Protein AF-A0A9P4H5V7-F1 (afdb_monomer)

Structure (mmCIF, N/CA/C/O backbone):
data_AF-A0A9P4H5V7-F1
#
_entry.id   AF-A0A9P4H5V7-F1
#
loop_
_atom_site.group_PDB
_atom_site.id
_atom_site.type_symbol
_atom_site.label_atom_id
_atom_site.label_alt_id
_atom_site.label_comp_id
_atom_site.label_asym_id
_atom_site.label_entity_id
_atom_site.label_seq_id
_atom_site.pdbx_PDB_ins_code
_atom_site.Cartn_x
_atom_site.Cartn_y
_atom_site.Cartn_z
_atom_site.occupancy
_atom_site.B_iso_or_equiv
_atom_site.auth_seq_id
_atom_site.auth_comp_id
_atom_site.auth_asym_id
_atom_site.auth_atom_id
_atom_site.pdbx_PDB_model_num
ATOM 1 N N . MET A 1 1 ? -9.572 34.962 -28.952 1.00 37.19 1 MET A N 1
ATOM 2 C CA . MET A 1 1 ? -10.147 33.808 -28.226 1.00 37.19 1 MET A CA 1
ATOM 3 C C . MET A 1 1 ? -8.998 32.895 -27.833 1.00 37.19 1 MET A C 1
ATOM 5 O O . MET A 1 1 ? -8.238 32.511 -28.712 1.00 37.19 1 MET A O 1
ATOM 9 N N . ALA A 1 2 ? -8.794 32.645 -26.538 1.00 35.72 2 ALA A N 1
ATOM 10 C CA . ALA A 1 2 ? -7.702 31.790 -26.074 1.00 35.72 2 ALA A CA 1
ATOM 11 C C . ALA A 1 2 ? -8.047 30.318 -26.341 1.00 35.72 2 ALA A C 1
ATOM 13 O O . ALA A 1 2 ? -9.161 29.887 -26.046 1.00 35.72 2 ALA A O 1
ATOM 14 N N . ALA A 1 3 ? -7.111 29.567 -26.922 1.00 36.81 3 ALA A N 1
ATOM 15 C CA . ALA A 1 3 ? -7.299 28.149 -27.202 1.00 36.81 3 ALA A CA 1
ATOM 16 C C . ALA A 1 3 ? -7.538 27.374 -25.896 1.00 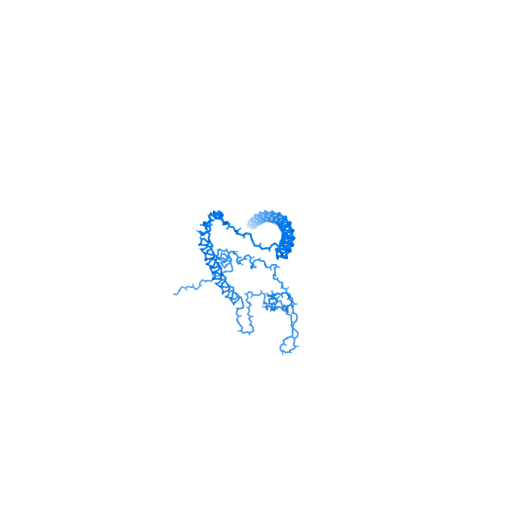36.81 3 ALA A C 1
ATOM 18 O O . ALA A 1 3 ? -6.811 27.552 -24.915 1.00 36.81 3 ALA A O 1
ATOM 19 N N . ALA A 1 4 ? -8.568 26.525 -25.885 1.00 35.75 4 ALA A N 1
ATOM 20 C CA . ALA A 1 4 ? -8.885 25.676 -24.746 1.00 35.75 4 ALA A CA 1
ATOM 21 C C . ALA A 1 4 ? -7.701 24.742 -24.462 1.00 35.75 4 ALA A C 1
ATOM 23 O O . ALA A 1 4 ? -7.273 23.974 -25.324 1.00 35.75 4 ALA A O 1
ATOM 24 N N . LYS A 1 5 ? -7.144 24.836 -23.253 1.00 52.66 5 LYS A N 1
ATOM 25 C CA . LYS A 1 5 ? -5.998 24.026 -22.846 1.00 52.66 5 LYS A CA 1
ATOM 26 C C . LYS A 1 5 ? -6.446 22.577 -22.669 1.00 52.66 5 LYS A C 1
ATOM 28 O O . LYS A 1 5 ? -7.309 22.290 -21.842 1.00 52.66 5 LYS A O 1
ATOM 33 N N . GLN A 1 6 ? -5.862 21.673 -23.447 1.00 46.16 6 GLN A N 1
ATOM 34 C CA . GLN A 1 6 ? -6.110 20.243 -23.326 1.00 46.16 6 GLN A CA 1
ATOM 35 C C . GLN A 1 6 ? -5.291 19.703 -22.150 1.00 46.16 6 GLN A C 1
ATOM 37 O O . GLN A 1 6 ? -4.065 19.790 -22.151 1.00 46.16 6 GLN A O 1
ATOM 42 N N . TYR A 1 7 ? -5.976 19.202 -21.125 1.00 46.25 7 TYR A N 1
ATOM 43 C CA . TYR A 1 7 ? -5.338 18.584 -19.965 1.00 46.25 7 TYR A CA 1
ATOM 44 C C . TYR A 1 7 ? -5.101 17.100 -20.242 1.00 46.25 7 TYR A C 1
ATOM 46 O O . TYR A 1 7 ? -6.019 16.390 -20.654 1.00 46.25 7 TYR A O 1
ATOM 54 N N . SER A 1 8 ? -3.873 16.639 -20.014 1.00 62.03 8 SER A N 1
ATOM 55 C CA . SER A 1 8 ? -3.504 15.228 -20.127 1.00 62.03 8 SER A CA 1
ATOM 56 C C . SER A 1 8 ? -3.797 14.458 -18.832 1.00 62.03 8 SER A C 1
ATOM 58 O O . SER A 1 8 ? -4.000 15.043 -17.761 1.00 62.03 8 SER A O 1
ATOM 60 N N . LEU A 1 9 ? -3.788 13.123 -18.910 1.00 45.88 9 LEU A N 1
ATOM 61 C CA . LEU A 1 9 ? -3.901 12.250 -17.735 1.00 45.88 9 LEU A CA 1
ATOM 62 C C . LEU A 1 9 ? -2.765 12.511 -16.723 1.00 45.88 9 LEU A C 1
ATOM 64 O O . LEU A 1 9 ? -2.974 12.434 -15.509 1.00 45.88 9 LEU A O 1
ATOM 68 N N . ASP A 1 10 ? -1.586 12.899 -17.210 1.00 58.69 10 ASP A N 1
ATOM 69 C CA . ASP A 1 10 ? -0.435 13.259 -16.380 1.00 58.69 10 ASP A CA 1
ATOM 70 C C . ASP A 1 10 ? -0.656 14.575 -15.629 1.00 58.69 10 ASP A C 1
ATOM 72 O O . ASP A 1 10 ? -0.338 14.665 -14.439 1.00 58.69 10 ASP A O 1
ATOM 76 N N . ASP A 1 11 ? -1.278 15.572 -16.267 1.00 58.00 11 ASP A N 1
ATOM 77 C CA . ASP A 1 11 ? -1.649 16.829 -15.606 1.00 58.00 11 ASP A CA 1
ATOM 78 C C . ASP A 1 11 ? -2.652 16.583 -14.475 1.00 58.00 11 ASP A C 1
ATOM 80 O O . ASP A 1 11 ? -2.518 17.143 -13.381 1.00 58.00 11 ASP A O 1
ATOM 84 N N . PHE A 1 12 ? -3.623 15.691 -14.707 1.00 53.00 12 PHE A N 1
ATOM 85 C CA . PHE A 1 12 ? -4.583 15.279 -13.687 1.00 53.00 12 PHE A CA 1
ATOM 86 C C . PHE A 1 12 ? -3.900 14.531 -12.540 1.00 53.00 12 PHE A C 1
ATOM 88 O O . PHE A 1 12 ? -4.115 14.869 -11.379 1.00 53.00 12 PHE A O 1
ATOM 95 N N . THR A 1 13 ? -3.030 13.567 -12.840 1.00 54.88 13 THR A N 1
ATOM 96 C CA . THR A 1 13 ? -2.307 12.782 -11.827 1.00 54.88 13 THR A CA 1
ATOM 97 C C . THR A 1 13 ? -1.418 13.677 -10.961 1.00 54.88 13 THR A C 1
ATOM 99 O O . THR A 1 13 ? -1.370 13.531 -9.737 1.00 54.88 13 THR A O 1
ATOM 102 N N . LYS A 1 14 ? -0.768 14.671 -11.575 1.00 67.69 14 LYS A N 1
ATOM 103 C CA . LYS A 1 14 ? 0.089 15.645 -10.892 1.00 67.69 14 LYS A CA 1
ATOM 104 C C . LYS A 1 14 ? -0.714 16.594 -9.996 1.00 67.69 14 LYS A C 1
ATOM 106 O O . LYS A 1 14 ? -0.308 16.846 -8.860 1.00 67.69 14 LYS A O 1
ATOM 111 N N . HIS A 1 15 ? -1.870 17.076 -10.458 1.00 60.41 15 HIS A N 1
ATOM 112 C CA . HIS A 1 15 ? -2.753 17.928 -9.655 1.00 60.41 15 HIS A CA 1
ATOM 113 C C . HIS A 1 15 ? -3.464 17.163 -8.536 1.00 60.41 15 HIS A C 1
ATOM 115 O O . HIS A 1 15 ? -3.501 17.629 -7.395 1.00 60.41 15 HIS A O 1
ATOM 121 N N . ALA A 1 16 ? -3.990 15.976 -8.834 1.00 53.91 16 ALA A N 1
ATOM 122 C CA . ALA A 1 16 ? -4.761 15.174 -7.896 1.00 53.91 16 ALA A CA 1
ATOM 123 C C . ALA A 1 16 ? -3.892 14.604 -6.768 1.00 53.91 16 ALA A C 1
ATOM 125 O O . ALA A 1 16 ? -4.312 14.616 -5.613 1.00 53.91 16 ALA A O 1
ATOM 126 N N . ARG A 1 17 ? -2.644 14.208 -7.056 1.00 55.38 17 ARG A N 1
ATOM 127 C CA . ARG A 1 17 ? -1.687 13.782 -6.022 1.00 55.38 17 ARG A CA 1
ATOM 128 C C . ARG A 1 17 ? -1.330 14.918 -5.052 1.00 55.38 17 ARG A C 1
ATOM 130 O O . ARG A 1 17 ? -1.081 14.642 -3.883 1.00 55.38 17 ARG A O 1
ATOM 137 N N . LYS A 1 18 ? -1.317 16.176 -5.514 1.00 68.38 18 LYS A N 1
ATOM 138 C CA . LYS A 1 18 ? -0.995 17.354 -4.688 1.00 68.38 18 LYS A CA 1
ATOM 139 C C . LYS A 1 18 ? -2.184 17.838 -3.850 1.00 68.38 18 LYS A C 1
ATOM 141 O O . LYS A 1 18 ? -1.988 18.201 -2.697 1.00 68.38 18 LYS A O 1
ATOM 146 N N . LEU A 1 19 ? -3.390 17.859 -4.421 1.00 55.41 19 LEU A N 1
ATOM 147 C CA . LEU A 1 19 ? -4.588 18.405 -3.766 1.00 55.41 19 LEU A CA 1
ATOM 148 C C . LEU A 1 19 ? -5.382 17.365 -2.961 1.00 55.41 19 LEU A C 1
ATOM 150 O O . LEU A 1 19 ? -6.054 17.731 -2.004 1.00 55.41 19 LEU A O 1
ATOM 154 N N . TYR A 1 20 ? -5.289 16.082 -3.323 1.00 59.00 20 TYR A N 1
ATOM 155 C CA . TYR A 1 20 ? -6.146 15.013 -2.798 1.00 59.00 20 TYR A CA 1
ATOM 156 C C . TYR A 1 20 ? -5.337 13.764 -2.417 1.00 59.00 20 TYR A C 1
ATOM 158 O O . TYR A 1 20 ? -5.730 12.635 -2.707 1.00 59.00 20 TYR A O 1
ATOM 166 N N . SER A 1 21 ? -4.165 13.947 -1.800 1.00 56.31 21 SER A N 1
ATOM 167 C CA . SER A 1 21 ? -3.213 12.862 -1.505 1.00 56.31 21 SER A CA 1
ATOM 168 C C . SER A 1 21 ? -3.805 11.732 -0.646 1.00 56.31 21 SER A C 1
ATOM 170 O O . SER A 1 21 ? -3.461 10.564 -0.845 1.00 56.31 21 SER A O 1
ATOM 172 N N . ALA A 1 22 ? -4.733 12.051 0.262 1.00 52.00 22 ALA A N 1
ATOM 173 C CA . ALA A 1 22 ? -5.431 11.076 1.098 1.00 52.00 22 ALA A CA 1
ATOM 174 C C . ALA A 1 22 ? -6.448 10.239 0.297 1.00 52.00 22 ALA A C 1
ATOM 176 O O . ALA A 1 22 ? -6.463 9.014 0.419 1.00 52.00 22 ALA A O 1
ATOM 177 N N . GLN A 1 23 ? -7.240 10.871 -0.576 1.00 53.72 23 GLN A N 1
ATOM 178 C CA . GLN A 1 23 ? -8.226 10.200 -1.433 1.00 53.72 23 GLN A CA 1
ATOM 179 C C . GLN A 1 23 ? -7.554 9.416 -2.567 1.00 53.72 23 GLN A C 1
ATOM 181 O O . GLN A 1 23 ? -8.002 8.328 -2.930 1.00 53.72 23 GLN A O 1
ATOM 186 N N . PHE A 1 24 ? -6.425 9.914 -3.084 1.00 49.91 24 PHE A N 1
ATOM 187 C CA . PHE A 1 24 ? -5.623 9.194 -4.069 1.00 49.91 24 PHE A CA 1
ATOM 188 C C . PHE A 1 24 ? -5.130 7.867 -3.494 1.00 49.91 24 PHE A C 1
ATOM 190 O O . PHE A 1 24 ? -5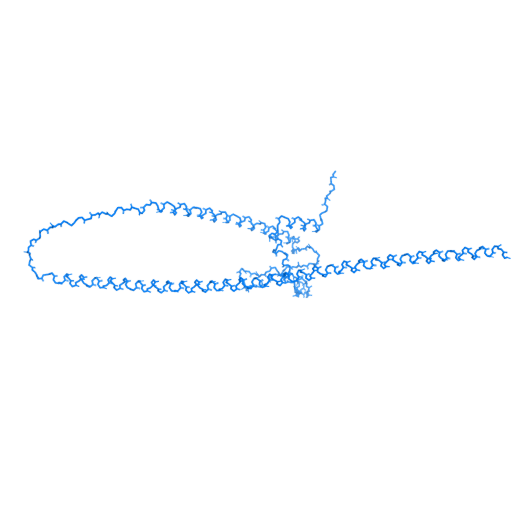.086 6.893 -4.225 1.00 49.91 24 PHE A O 1
ATOM 197 N N . LYS A 1 25 ? -4.847 7.774 -2.188 1.00 51.66 25 LYS A N 1
ATOM 198 C CA . LYS A 1 25 ? -4.489 6.516 -1.504 1.00 51.66 25 LYS A CA 1
ATOM 199 C C . LYS A 1 25 ? -5.624 5.478 -1.490 1.00 51.66 25 LYS A C 1
ATOM 201 O O . LYS A 1 25 ? -5.345 4.285 -1.466 1.00 51.66 25 LYS A O 1
ATOM 206 N N . ILE A 1 26 ? -6.881 5.928 -1.528 1.00 48.84 26 ILE A N 1
ATOM 207 C CA . ILE A 1 26 ? -8.075 5.069 -1.607 1.00 48.84 26 ILE A CA 1
ATOM 208 C C . ILE A 1 26 ? -8.277 4.581 -3.049 1.00 48.84 26 ILE A C 1
ATOM 210 O O . ILE A 1 26 ? -8.536 3.404 -3.270 1.00 48.84 26 ILE A O 1
ATOM 214 N N . ILE A 1 27 ? -8.085 5.462 -4.037 1.00 45.53 27 ILE A N 1
ATOM 215 C CA . ILE A 1 27 ? -8.246 5.139 -5.467 1.00 45.53 27 ILE A CA 1
ATOM 216 C C . ILE A 1 27 ? -7.049 4.340 -6.020 1.00 45.53 27 ILE A C 1
ATOM 218 O O . ILE A 1 27 ? -7.230 3.443 -6.835 1.00 45.53 27 ILE A O 1
ATOM 222 N N . THR A 1 28 ? -5.823 4.620 -5.562 1.00 42.34 28 THR A N 1
ATOM 223 C CA . THR A 1 28 ? -4.588 3.926 -5.997 1.00 42.34 28 THR A CA 1
ATOM 224 C C . THR A 1 28 ? -4.444 2.521 -5.448 1.00 42.34 28 THR A C 1
ATOM 226 O O . THR A 1 28 ? -3.568 1.789 -5.906 1.00 42.34 28 THR A O 1
ATOM 229 N N . ASN A 1 29 ? -5.327 2.090 -4.548 1.00 46.53 29 ASN A N 1
ATOM 230 C CA . ASN A 1 29 ? -5.474 0.676 -4.242 1.00 46.53 29 ASN A CA 1
ATOM 231 C C . ASN A 1 29 ? -6.269 -0.003 -5.373 1.00 46.53 29 ASN A C 1
ATOM 233 O O . ASN A 1 29 ? -7.294 -0.635 -5.143 1.00 46.53 29 ASN A O 1
ATOM 237 N N . ALA A 1 30 ? -5.814 0.170 -6.619 1.00 47.22 30 ALA A N 1
ATOM 238 C CA . ALA A 1 30 ? -6.444 -0.355 -7.826 1.00 47.22 30 ALA A CA 1
ATOM 239 C C . ALA A 1 30 ? -6.623 -1.886 -7.761 1.00 47.22 30 ALA A C 1
ATOM 241 O O . ALA A 1 30 ? -7.549 -2.429 -8.345 1.00 47.22 30 ALA A O 1
ATOM 242 N N . SER A 1 31 ? -5.788 -2.561 -6.963 1.00 44.19 31 SER A N 1
ATOM 243 C CA . SER A 1 31 ? -5.876 -3.985 -6.624 1.00 44.19 31 SER A CA 1
ATOM 244 C C . SER A 1 31 ? -7.078 -4.374 -5.753 1.00 44.19 31 SER A C 1
ATOM 246 O O . SER A 1 31 ? -7.316 -5.562 -5.562 1.00 44.19 31 SER A O 1
ATOM 248 N N . THR A 1 32 ? -7.825 -3.414 -5.199 1.00 52.78 32 THR A N 1
ATOM 249 C CA . THR A 1 32 ? -9.088 -3.683 -4.482 1.00 52.78 32 THR A CA 1
ATOM 250 C C . THR A 1 32 ? -10.307 -3.685 -5.393 1.00 52.78 32 THR A C 1
ATOM 252 O O . THR A 1 32 ? -11.375 -4.126 -4.975 1.00 52.78 32 THR A O 1
ATOM 255 N N . TYR A 1 33 ? -10.151 -3.228 -6.634 1.00 64.38 33 TYR A N 1
ATOM 256 C CA . TYR A 1 33 ? -11.194 -3.317 -7.634 1.00 64.38 33 TYR A CA 1
ATOM 257 C C . TYR A 1 33 ? -11.117 -4.671 -8.329 1.00 64.38 33 TYR A C 1
ATOM 259 O O . TYR A 1 33 ? -10.133 -5.003 -8.986 1.00 64.38 33 TYR A O 1
ATOM 267 N N . GLU A 1 34 ? -12.168 -5.460 -8.164 1.00 72.56 34 GLU A N 1
ATOM 268 C CA . GLU A 1 34 ? -12.311 -6.736 -8.846 1.00 72.56 34 GLU A CA 1
ATOM 269 C C . GLU A 1 34 ? -12.947 -6.490 -10.214 1.00 72.56 34 GLU A C 1
ATOM 271 O O . GLU A 1 34 ? -14.086 -6.021 -10.310 1.00 72.56 34 GLU A O 1
ATOM 276 N N . PHE A 1 35 ? -12.182 -6.775 -11.265 1.00 77.56 35 PHE A N 1
ATOM 277 C CA . PHE A 1 35 ? -12.688 -6.845 -12.628 1.00 77.56 35 PHE A CA 1
ATOM 278 C C . PHE A 1 35 ? -13.092 -8.287 -12.911 1.00 77.56 35 PHE A C 1
ATOM 280 O O . PHE A 1 35 ? -12.305 -9.206 -12.682 1.00 77.56 35 PHE A O 1
ATOM 287 N N . ALA A 1 36 ? -14.309 -8.481 -13.403 1.00 80.69 36 ALA A N 1
ATOM 288 C CA . ALA A 1 36 ? -14.800 -9.791 -13.796 1.00 80.69 36 ALA A CA 1
ATOM 289 C C . ALA A 1 36 ? -15.504 -9.699 -15.148 1.00 80.69 36 ALA A C 1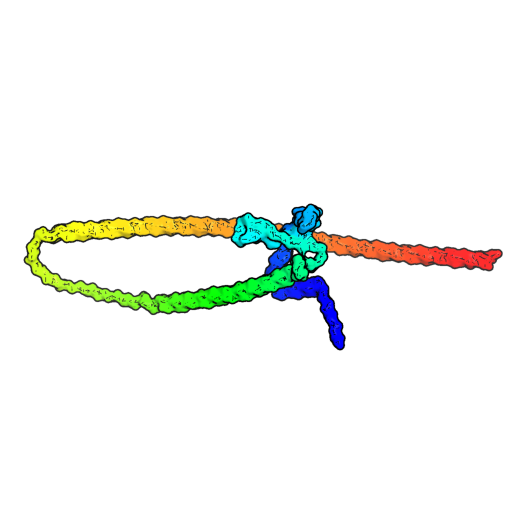
ATOM 291 O O . ALA A 1 36 ? -16.239 -8.745 -15.414 1.00 80.69 36 ALA A O 1
ATOM 292 N N . ALA A 1 37 ? -15.298 -10.716 -15.982 1.00 83.81 37 ALA A N 1
ATOM 293 C CA . ALA A 1 37 ? -16.062 -10.880 -17.204 1.00 83.81 37 ALA A CA 1
ATOM 294 C C . ALA A 1 37 ? -17.426 -11.476 -16.841 1.00 83.81 37 ALA A C 1
ATOM 296 O O . ALA A 1 37 ? -17.516 -12.629 -16.415 1.00 83.81 37 ALA A O 1
ATOM 297 N N . ILE A 1 38 ? -18.487 -10.684 -16.976 1.00 83.19 38 ILE A N 1
ATOM 298 C CA . ILE A 1 38 ? -19.841 -11.097 -16.605 1.00 83.19 38 ILE A CA 1
ATOM 299 C C . ILE A 1 38 ? -20.646 -11.347 -17.865 1.00 83.19 38 ILE A C 1
ATOM 301 O O . ILE A 1 38 ? -20.691 -10.511 -18.767 1.00 83.19 38 ILE A O 1
ATOM 305 N N . SER A 1 39 ? -21.282 -12.516 -17.903 1.00 88.19 39 SER A N 1
ATOM 306 C CA . SER A 1 39 ? -22.270 -12.848 -18.924 1.00 88.19 39 SER A CA 1
ATOM 307 C C . SER A 1 39 ? -23.647 -12.372 -18.466 1.00 88.19 39 SER A C 1
ATOM 309 O O . SER A 1 39 ? -24.063 -12.681 -17.349 1.00 88.19 39 SER A O 1
ATOM 311 N N . TYR A 1 40 ? -24.351 -11.619 -19.305 1.00 82.88 40 TYR A N 1
ATOM 312 C CA . TYR A 1 40 ? -25.703 -11.131 -19.036 1.00 82.88 40 TYR A CA 1
ATOM 313 C C . TYR A 1 40 ? -26.573 -11.215 -20.295 1.00 82.88 40 TYR A C 1
ATOM 315 O O . TYR A 1 40 ? -26.062 -11.263 -21.411 1.00 82.88 40 TYR A O 1
ATOM 323 N N . MET A 1 41 ? -27.893 -11.233 -20.113 1.00 86.00 41 MET A N 1
ATOM 324 C CA . MET A 1 41 ? -28.862 -11.191 -21.214 1.00 86.00 41 MET A CA 1
ATOM 325 C C . MET A 1 41 ? -29.289 -9.741 -21.443 1.00 86.00 41 MET A C 1
ATOM 327 O O . MET A 1 41 ? -29.630 -9.045 -20.483 1.00 86.00 41 MET A O 1
ATOM 331 N N . ASN A 1 42 ? -29.256 -9.264 -22.688 1.00 85.94 42 ASN A N 1
ATOM 332 C CA . ASN A 1 42 ? -29.794 -7.943 -23.027 1.00 85.94 42 ASN A CA 1
ATOM 333 C C . ASN A 1 42 ? -31.338 -7.969 -23.117 1.00 85.94 42 ASN A C 1
ATOM 335 O O . ASN A 1 42 ? -31.976 -9.002 -22.899 1.00 85.94 42 ASN A O 1
ATOM 339 N N . GLY A 1 43 ? -31.943 -6.818 -23.434 1.00 80.44 43 GLY A N 1
ATOM 340 C CA . GLY A 1 43 ? -33.396 -6.698 -23.623 1.00 80.44 43 GLY A CA 1
ATOM 341 C C . GLY A 1 43 ? -33.956 -7.549 -24.770 1.00 80.44 43 GLY A C 1
ATOM 342 O O . GLY A 1 43 ? -35.137 -7.873 -24.747 1.00 80.44 43 GLY A O 1
ATOM 343 N N . ASP A 1 44 ? -33.102 -7.966 -25.708 1.00 93.06 44 ASP A N 1
ATOM 344 C CA . ASP A 1 44 ? -33.446 -8.812 -26.857 1.00 93.06 44 ASP A CA 1
ATOM 345 C C . ASP A 1 44 ? -33.226 -10.313 -26.578 1.00 93.06 44 ASP A C 1
ATOM 347 O O . ASP A 1 44 ? -33.332 -11.139 -27.481 1.00 93.06 44 ASP A O 1
ATOM 351 N N . HIS A 1 45 ? -32.900 -10.681 -25.332 1.00 88.12 45 HIS A N 1
ATOM 352 C CA . HIS A 1 45 ? -32.549 -12.046 -24.918 1.00 88.12 45 HIS A CA 1
ATOM 353 C C . HIS A 1 45 ? -31.318 -12.643 -25.625 1.00 88.12 45 HIS A C 1
ATOM 355 O O . HIS A 1 45 ? -31.153 -13.860 -25.686 1.00 88.12 45 HIS A O 1
ATOM 361 N N . GLU A 1 46 ? -30.406 -11.801 -26.099 1.00 90.94 46 GLU A N 1
ATOM 362 C CA . GLU A 1 46 ? -29.081 -12.214 -26.551 1.00 90.94 46 GLU A CA 1
ATOM 363 C C . GLU A 1 46 ? -28.106 -12.253 -25.367 1.00 90.94 46 GLU A C 1
ATOM 365 O O . GLU A 1 46 ? -28.010 -11.302 -24.581 1.00 90.94 46 GLU A O 1
ATOM 370 N N . GLY A 1 47 ? -27.334 -13.336 -25.266 1.00 90.12 47 GLY A N 1
ATOM 371 C CA . GLY A 1 47 ? -26.238 -13.443 -24.307 1.00 90.12 47 GLY A CA 1
ATOM 372 C C . GLY A 1 47 ? -25.064 -12.554 -24.715 1.00 90.12 47 GLY A C 1
ATOM 373 O O . GLY A 1 47 ? -24.543 -12.670 -25.823 1.00 90.12 47 GLY A O 1
ATOM 374 N N . ARG A 1 48 ? -24.626 -11.673 -23.814 1.00 88.38 48 ARG A N 1
ATOM 375 C CA . ARG A 1 48 ? -23.455 -10.805 -23.993 1.00 88.38 48 ARG A CA 1
ATOM 376 C C . ARG A 1 48 ? -22.473 -10.982 -22.848 1.00 88.38 48 ARG A C 1
ATOM 378 O O . ARG A 1 48 ? -22.869 -11.310 -21.734 1.00 88.38 48 ARG A O 1
ATOM 385 N N . GLN A 1 49 ? -21.199 -10.730 -23.124 1.00 87.06 49 GLN A N 1
ATOM 386 C CA . GLN A 1 49 ? -20.126 -10.733 -22.135 1.00 87.06 49 GLN A CA 1
ATOM 387 C C . GLN A 1 49 ? -19.478 -9.349 -22.097 1.00 87.06 49 GLN A C 1
ATOM 389 O O . GLN A 1 49 ? -19.228 -8.757 -23.148 1.00 87.06 49 GLN A O 1
ATOM 394 N N . ALA A 1 50 ? -19.229 -8.825 -20.899 1.00 82.19 50 ALA A N 1
ATOM 395 C CA . ALA A 1 50 ? -18.549 -7.547 -20.718 1.00 82.19 50 ALA A CA 1
ATOM 396 C C . ALA A 1 50 ? -17.601 -7.578 -19.519 1.00 82.19 50 ALA A C 1
ATOM 398 O O . ALA A 1 50 ? -17.886 -8.231 -18.511 1.00 82.19 50 ALA A O 1
ATOM 399 N N . ASP A 1 51 ? -16.511 -6.819 -19.621 1.00 79.25 51 ASP A N 1
ATOM 400 C CA . ASP A 1 51 ? -15.612 -6.559 -18.502 1.00 79.25 51 ASP A CA 1
ATOM 401 C C . ASP A 1 51 ? -16.242 -5.515 -17.578 1.00 79.25 51 ASP A C 1
ATOM 403 O O . ASP A 1 51 ? -16.410 -4.337 -17.923 1.00 79.25 51 ASP A O 1
ATOM 407 N N . MET A 1 52 ? -16.624 -5.957 -16.384 1.00 81.56 52 MET A N 1
ATOM 408 C CA . MET A 1 52 ? -17.307 -5.117 -15.412 1.00 81.56 52 MET A CA 1
ATOM 409 C C . MET A 1 52 ? -16.451 -4.893 -14.170 1.00 81.56 52 MET A C 1
ATOM 411 O O . MET A 1 52 ? -15.743 -5.780 -13.696 1.00 81.56 52 MET A O 1
ATOM 415 N N . LEU A 1 53 ? -16.560 -3.687 -13.620 1.00 80.38 53 LEU A N 1
ATOM 416 C CA . LEU A 1 53 ? -15.914 -3.269 -12.384 1.00 80.38 53 LEU A CA 1
ATOM 417 C C . LEU A 1 53 ? -16.862 -3.493 -11.206 1.00 80.38 53 LEU A C 1
ATOM 419 O O . LEU A 1 53 ? -17.963 -2.936 -11.190 1.00 80.38 53 LEU A O 1
ATOM 423 N N . ARG A 1 54 ? -16.442 -4.245 -10.186 1.00 80.12 54 ARG A N 1
ATOM 424 C CA . ARG A 1 54 ? -17.215 -4.365 -8.944 1.00 80.12 54 ARG A CA 1
ATOM 425 C C . ARG A 1 54 ? -17.156 -3.052 -8.165 1.00 80.12 54 ARG A C 1
ATOM 427 O O . ARG A 1 54 ? -16.109 -2.675 -7.647 1.00 80.12 54 ARG A O 1
ATOM 434 N N . ILE A 1 55 ? -18.290 -2.361 -8.063 1.00 76.50 55 ILE A N 1
ATOM 435 C CA . ILE A 1 55 ? -18.405 -1.093 -7.323 1.00 76.50 55 ILE A CA 1
ATOM 436 C C . ILE A 1 55 ? -18.645 -1.363 -5.829 1.00 76.50 55 ILE A C 1
ATOM 438 O O . ILE A 1 55 ? -18.206 -0.596 -4.975 1.00 76.50 55 ILE A O 1
ATOM 442 N N . GLY A 1 56 ? -19.330 -2.461 -5.494 1.00 78.44 56 GLY A N 1
ATOM 443 C CA . GLY A 1 56 ? -19.628 -2.831 -4.111 1.00 78.44 56 GLY A CA 1
ATOM 444 C C . GLY A 1 56 ? -20.727 -3.883 -4.010 1.00 78.44 56 GLY A C 1
ATOM 445 O O . GLY A 1 56 ? -20.887 -4.702 -4.910 1.00 78.44 56 GLY A O 1
ATOM 446 N N . HIS A 1 57 ? -21.491 -3.845 -2.919 1.00 74.38 57 HIS A N 1
ATOM 447 C CA . HIS A 1 57 ? -22.706 -4.641 -2.730 1.00 74.38 57 HIS A CA 1
ATOM 448 C C . HIS A 1 57 ? -23.883 -3.725 -2.426 1.00 74.38 57 HIS A C 1
ATOM 450 O O . HIS A 1 57 ? -23.709 -2.686 -1.783 1.00 74.38 57 HIS A O 1
ATOM 456 N N . TYR A 1 58 ? -25.076 -4.118 -2.866 1.00 50.69 58 TYR A N 1
ATOM 457 C CA . TYR A 1 58 ? -26.298 -3.456 -2.432 1.00 50.69 58 TYR A CA 1
ATOM 458 C C . TYR A 1 58 ? -26.499 -3.706 -0.924 1.00 50.69 58 TYR A C 1
ATOM 460 O O . TYR A 1 58 ? -26.285 -4.819 -0.457 1.00 50.69 58 TYR A O 1
ATOM 468 N N . TRP A 1 59 ? -26.894 -2.667 -0.182 1.00 47.72 59 TRP A N 1
ATOM 469 C CA . TRP A 1 59 ? -27.031 -2.607 1.287 1.00 47.72 59 TRP A CA 1
ATOM 470 C C . TRP A 1 59 ? -25.719 -2.583 2.093 1.00 47.72 59 TRP A C 1
ATOM 472 O O . TRP A 1 59 ? -24.795 -3.375 1.916 1.00 47.72 59 TRP A O 1
ATOM 482 N N . GLN A 1 60 ? -25.637 -1.607 3.004 1.00 47.22 60 GLN A N 1
ATOM 483 C CA . GLN A 1 60 ? -24.494 -1.415 3.892 1.00 47.22 60 GLN A CA 1
ATOM 484 C C . GLN A 1 60 ? -24.368 -2.609 4.851 1.00 47.22 60 GLN A C 1
ATOM 486 O O . GLN A 1 60 ? -25.277 -2.862 5.634 1.00 47.22 60 GLN A O 1
ATOM 491 N N . ARG A 1 61 ? -23.185 -3.244 4.830 1.00 46.09 61 ARG A N 1
ATOM 492 C CA . ARG A 1 61 ? -22.718 -4.418 5.603 1.00 46.09 61 ARG A CA 1
ATOM 493 C C . ARG A 1 61 ? -22.995 -5.773 4.933 1.00 46.09 61 ARG A C 1
ATOM 495 O O . ARG A 1 61 ? -24.040 -6.371 5.119 1.00 46.09 61 ARG A O 1
ATOM 502 N N . ASN A 1 62 ? -21.976 -6.240 4.202 1.00 43.88 62 ASN A N 1
ATOM 503 C CA . ASN A 1 62 ? -21.657 -7.630 3.844 1.00 43.88 62 ASN A CA 1
ATOM 504 C C . ASN A 1 62 ? -22.853 -8.587 3.698 1.00 43.88 62 ASN A C 1
ATOM 506 O O . ASN A 1 62 ? -23.230 -9.248 4.661 1.00 43.88 62 ASN A O 1
ATOM 510 N N . GLY A 1 63 ? -23.380 -8.725 2.477 1.00 62.34 63 GLY A N 1
ATOM 511 C CA . GLY A 1 63 ? -24.307 -9.819 2.162 1.00 62.34 63 GLY A CA 1
ATOM 512 C C . GLY A 1 63 ? -25.249 -9.598 0.979 1.00 62.34 63 GLY A C 1
ATOM 513 O O . GLY A 1 63 ? -25.823 -10.567 0.497 1.00 62.34 63 GLY A O 1
ATOM 514 N N . GLY A 1 64 ? -25.425 -8.366 0.493 1.00 71.62 64 GLY A N 1
ATOM 515 C CA . GLY A 1 64 ? -26.283 -8.125 -0.672 1.00 71.62 64 GLY A CA 1
ATOM 516 C C . GLY A 1 64 ? -25.619 -8.481 -2.006 1.00 71.62 64 GLY A C 1
ATOM 517 O O . GLY A 1 64 ? -24.424 -8.764 -2.035 1.00 71.62 64 GLY A O 1
ATOM 518 N N . PRO A 1 65 ? -26.363 -8.460 -3.126 1.00 72.31 65 PRO A N 1
ATOM 519 C CA . PRO A 1 65 ? -25.820 -8.767 -4.446 1.00 72.31 65 PRO A CA 1
ATOM 520 C C . PRO A 1 65 ? -24.706 -7.783 -4.841 1.00 72.31 65 PRO A C 1
ATOM 522 O O . PRO A 1 65 ? -24.822 -6.584 -4.548 1.00 72.31 65 PRO A O 1
ATOM 525 N N . PRO A 1 66 ? -23.625 -8.248 -5.496 1.00 73.62 66 PRO A N 1
ATOM 526 C CA . PRO A 1 66 ? -22.589 -7.358 -5.998 1.00 73.62 66 PRO A CA 1
ATOM 527 C C . PRO A 1 66 ? -23.162 -6.414 -7.062 1.00 73.62 66 PRO A C 1
ATOM 529 O O . PRO A 1 66 ? -23.941 -6.820 -7.924 1.00 73.62 66 PRO A O 1
ATOM 532 N N . VAL A 1 67 ? -22.770 -5.143 -6.989 1.00 75.75 67 VAL A N 1
ATOM 533 C CA . VAL A 1 67 ? -23.134 -4.107 -7.959 1.00 75.75 67 VAL A CA 1
ATOM 534 C C . VAL A 1 67 ? -21.963 -3.905 -8.907 1.00 75.75 67 VAL A C 1
ATOM 536 O O . VAL A 1 67 ? -20.840 -3.627 -8.476 1.00 75.75 67 VAL A O 1
ATOM 539 N N . TRP A 1 68 ? -22.249 -4.020 -10.198 1.00 78.12 68 TRP A N 1
ATOM 540 C CA . TRP A 1 68 ? -21.260 -3.995 -11.265 1.00 78.12 68 TRP A CA 1
ATOM 541 C C . TRP A 1 68 ? -21.443 -2.757 -12.142 1.00 78.12 68 TRP A C 1
ATOM 543 O O . TRP A 1 68 ? -22.555 -2.433 -12.555 1.00 78.12 68 TRP A O 1
ATOM 553 N N . GLY A 1 69 ? -20.346 -2.056 -12.419 1.00 76.44 69 GLY A N 1
ATOM 554 C CA . GLY A 1 69 ? -20.287 -0.960 -13.378 1.00 76.44 69 GLY A CA 1
ATOM 555 C C . GLY A 1 69 ? -19.758 -1.455 -14.716 1.00 76.44 69 GLY A C 1
ATOM 556 O O . GLY A 1 69 ? -18.711 -2.098 -14.760 1.00 76.44 69 GLY A O 1
ATOM 557 N N . TYR A 1 70 ? -20.464 -1.147 -15.802 1.00 66.75 70 TYR A N 1
ATOM 558 C CA . TYR A 1 70 ? -19.983 -1.434 -17.151 1.00 66.75 70 TYR A CA 1
ATOM 559 C C . TYR A 1 70 ? -18.723 -0.616 -17.439 1.00 66.75 70 TYR A C 1
ATOM 561 O O . TYR A 1 70 ? -18.734 0.605 -17.272 1.00 66.75 70 TYR A O 1
ATOM 569 N N . THR A 1 71 ? -17.648 -1.265 -17.884 1.00 67.38 71 THR A N 1
ATOM 570 C CA . THR A 1 71 ? -16.443 -0.564 -18.331 1.00 67.38 71 THR A CA 1
ATOM 571 C C . THR A 1 71 ? -16.169 -0.928 -19.780 1.00 67.38 71 THR A C 1
ATOM 573 O O . THR A 1 71 ? -16.218 -2.085 -20.169 1.00 67.38 71 THR A O 1
ATOM 576 N N . ASN A 1 72 ? -15.909 0.074 -20.607 1.00 57.59 72 ASN A N 1
ATOM 577 C CA . ASN A 1 72 ? -15.594 -0.092 -22.025 1.00 57.59 72 ASN A CA 1
ATOM 578 C C . ASN A 1 72 ? -14.081 -0.205 -22.278 1.00 57.59 72 ASN A C 1
ATOM 580 O O . ASN A 1 72 ? -13.648 -0.021 -23.411 1.00 57.59 72 ASN A O 1
ATOM 584 N N . GLY A 1 73 ? -13.267 -0.405 -21.231 1.00 50.88 73 GLY A N 1
ATOM 585 C CA . GLY A 1 73 ? -11.799 -0.402 -21.317 1.00 50.88 73 GLY A CA 1
ATOM 586 C C . GLY A 1 73 ? -11.176 0.928 -21.776 1.00 50.88 73 GLY A C 1
ATOM 587 O O . GLY A 1 73 ? -9.958 1.066 -21.776 1.00 50.88 73 GLY A O 1
ATOM 588 N N . HIS A 1 74 ? -11.999 1.920 -22.128 1.00 49.22 74 HIS A N 1
ATOM 589 C CA . HIS A 1 74 ? -11.615 3.203 -22.700 1.00 49.22 74 HIS A CA 1
ATOM 590 C C . HIS A 1 74 ? -12.211 4.341 -21.861 1.00 49.22 74 HIS A C 1
ATOM 592 O O . HIS A 1 74 ? -13.192 4.972 -22.237 1.00 49.22 74 HIS A O 1
ATOM 598 N N . ASP A 1 75 ? -11.609 4.572 -20.692 1.00 50.00 75 ASP A N 1
ATOM 599 C CA . ASP A 1 75 ? -11.601 5.803 -19.879 1.00 50.00 75 ASP A CA 1
ATOM 600 C C . ASP A 1 75 ? -12.914 6.539 -19.531 1.00 50.00 75 ASP A C 1
ATOM 602 O O . ASP A 1 75 ? -12.860 7.561 -18.840 1.00 50.00 75 ASP A O 1
ATOM 606 N N . ARG A 1 76 ? -14.105 6.067 -19.921 1.00 53.25 76 ARG A N 1
ATOM 607 C CA . ARG A 1 76 ? -15.376 6.740 -19.599 1.00 53.25 76 ARG A CA 1
ATOM 608 C C . ARG A 1 76 ? -16.488 5.753 -19.264 1.00 53.25 76 ARG A C 1
ATOM 610 O O . ARG A 1 76 ? -17.054 5.103 -20.140 1.00 53.25 76 ARG A O 1
ATOM 617 N N . ILE A 1 77 ? -16.824 5.685 -17.976 1.00 53.53 77 ILE A N 1
ATOM 618 C CA . ILE A 1 77 ? -17.930 4.882 -17.446 1.00 53.53 77 ILE A CA 1
ATOM 619 C C . ILE A 1 77 ? -19.210 5.718 -17.557 1.00 53.53 77 ILE A C 1
ATOM 621 O O . ILE A 1 77 ? -19.414 6.639 -16.768 1.00 53.53 77 ILE A O 1
ATOM 625 N N . HIS A 1 78 ? -20.072 5.402 -18.522 1.00 49.91 78 HIS A N 1
ATOM 626 C CA . HIS A 1 78 ? -21.397 6.015 -18.664 1.00 49.91 78 HIS A CA 1
ATOM 627 C C . HIS A 1 78 ? -22.500 5.037 -18.225 1.00 49.91 78 HIS A C 1
ATOM 629 O O . HIS A 1 78 ? -22.353 3.827 -18.389 1.00 49.91 78 HIS A O 1
ATOM 635 N N . ASN A 1 79 ? -23.608 5.537 -17.669 1.00 55.25 79 ASN A N 1
ATOM 636 C CA . ASN A 1 79 ? -24.818 4.728 -17.463 1.00 55.25 79 ASN A CA 1
ATOM 637 C C . ASN A 1 79 ? -25.676 4.652 -18.749 1.00 55.25 79 ASN A C 1
ATOM 639 O O . ASN A 1 79 ? -25.366 5.301 -19.748 1.00 55.25 79 ASN A O 1
ATOM 643 N N . ALA A 1 80 ? -26.782 3.896 -18.717 1.00 46.78 80 ALA A N 1
ATOM 644 C CA . ALA A 1 80 ? -27.702 3.750 -19.856 1.00 46.78 80 ALA A CA 1
ATOM 645 C C . ALA A 1 80 ? -28.312 5.082 -20.348 1.00 46.78 80 ALA A C 1
ATOM 647 O O . ALA A 1 80 ? -28.756 5.170 -21.487 1.00 46.78 80 ALA A O 1
ATOM 648 N N . SER A 1 81 ? -28.294 6.131 -19.518 1.00 60.66 81 SER A N 1
ATOM 649 C CA . SER A 1 81 ? -28.707 7.492 -19.876 1.00 60.66 81 SER A CA 1
ATOM 650 C C . SER A 1 81 ? -27.543 8.399 -20.317 1.00 60.66 81 SER A C 1
ATOM 652 O O . SER A 1 81 ? -27.708 9.614 -20.382 1.00 60.66 81 SER A O 1
ATOM 654 N N . GLY A 1 82 ? -26.349 7.851 -20.579 1.00 59.78 82 GLY A N 1
ATOM 655 C CA . GLY A 1 82 ? -25.169 8.602 -21.033 1.00 59.78 82 GLY A CA 1
ATOM 656 C C . GLY A 1 82 ? -24.481 9.449 -19.954 1.00 59.78 82 GLY A C 1
ATOM 657 O O . GLY A 1 82 ? -23.548 10.198 -20.240 1.00 59.78 82 GLY A O 1
ATOM 658 N N . THR A 1 83 ? -24.899 9.341 -18.695 1.00 60.12 83 THR A N 1
ATOM 659 C CA . THR A 1 83 ? -24.343 10.109 -17.578 1.00 60.12 83 THR A CA 1
ATOM 660 C C . THR A 1 83 ? -22.995 9.534 -17.153 1.00 60.12 83 THR A C 1
ATOM 662 O O . THR A 1 83 ? -22.894 8.338 -16.892 1.00 60.12 83 THR A O 1
ATOM 665 N N . ASP A 1 84 ? -21.967 10.384 -17.068 1.00 66.69 84 ASP A N 1
ATOM 666 C CA . ASP A 1 84 ? -20.628 10.010 -16.599 1.00 66.69 84 ASP A CA 1
ATOM 667 C C . ASP A 1 84 ? -20.677 9.619 -15.110 1.00 66.69 84 ASP A C 1
ATOM 669 O O . ASP A 1 84 ? -20.796 10.450 -14.204 1.00 66.69 84 ASP A O 1
ATOM 673 N N . MET A 1 85 ? -20.606 8.315 -14.861 1.00 60.78 85 MET A N 1
ATOM 674 C CA . MET A 1 85 ? -20.657 7.724 -13.529 1.00 60.78 85 MET A CA 1
ATOM 675 C C . MET A 1 85 ? -19.395 8.036 -12.728 1.00 60.78 85 MET A C 1
ATOM 677 O O . MET A 1 85 ? -19.459 8.102 -11.502 1.00 60.78 85 MET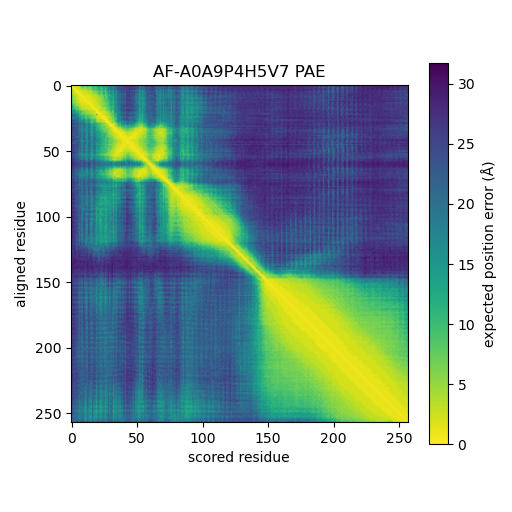 A O 1
ATOM 681 N N . LEU A 1 86 ? -18.262 8.280 -13.391 1.00 66.94 86 LEU A N 1
ATOM 682 C CA . LEU A 1 86 ? -17.023 8.670 -12.728 1.00 66.94 86 LEU A CA 1
ATOM 683 C C . LEU A 1 86 ? -17.119 10.115 -12.222 1.00 66.94 86 LEU A C 1
ATOM 685 O O . LEU A 1 86 ? -16.697 10.411 -11.103 1.00 66.94 86 LEU A O 1
ATOM 689 N N . ALA A 1 87 ? -17.719 11.009 -13.011 1.00 61.03 87 ALA A N 1
ATOM 690 C CA . ALA A 1 87 ? -18.030 12.372 -12.587 1.00 61.03 87 ALA A CA 1
ATOM 691 C C . ALA A 1 87 ? -19.055 12.392 -11.438 1.00 61.03 87 ALA A C 1
ATOM 693 O O . ALA A 1 87 ? -18.852 13.101 -10.450 1.00 61.03 87 ALA A O 1
ATOM 694 N N . ASN A 1 88 ? -20.098 11.560 -11.505 1.00 58.72 88 ASN A N 1
ATOM 695 C CA . ASN A 1 88 ? -21.080 11.431 -10.425 1.00 58.72 88 ASN A CA 1
ATOM 696 C C . ASN A 1 88 ? -20.488 10.819 -9.151 1.00 58.72 88 ASN A C 1
ATOM 698 O O . ASN A 1 88 ? -20.802 11.278 -8.051 1.00 58.72 88 ASN A O 1
ATOM 702 N N . LEU A 1 89 ? -19.601 9.828 -9.268 1.00 66.94 89 LEU A N 1
ATOM 703 C CA . LEU A 1 89 ? -18.884 9.265 -8.125 1.00 66.94 89 LEU A CA 1
ATOM 704 C C . LEU A 1 89 ? -17.992 10.329 -7.480 1.00 66.94 89 LEU A C 1
ATOM 706 O O . LEU A 1 89 ? -18.070 10.531 -6.272 1.00 66.94 89 LEU A O 1
ATOM 710 N N . LYS A 1 90 ? -17.230 11.090 -8.282 1.00 66.31 90 LYS A N 1
ATOM 711 C CA . LYS A 1 90 ? -16.451 12.244 -7.798 1.00 66.31 90 LYS A CA 1
ATOM 712 C C . LYS A 1 90 ? -17.340 13.251 -7.066 1.00 66.31 90 LYS A C 1
ATOM 714 O O . LYS A 1 90 ? -16.992 13.681 -5.969 1.00 66.31 90 LYS A O 1
ATOM 719 N N . PHE A 1 91 ? -18.495 13.599 -7.632 1.00 64.81 91 PHE A N 1
ATOM 720 C CA . PHE A 1 91 ? -19.438 14.531 -7.013 1.00 64.81 91 PHE A CA 1
ATOM 721 C C . PHE A 1 91 ? -20.017 13.992 -5.696 1.00 64.81 91 PHE A C 1
ATOM 723 O O . PHE A 1 91 ? -20.123 14.721 -4.709 1.00 64.81 91 PHE A O 1
ATOM 730 N N . THR A 1 92 ? -20.328 12.698 -5.644 1.00 58.59 92 THR A N 1
ATOM 731 C CA . THR A 1 92 ? -20.851 12.031 -4.444 1.00 58.59 92 THR A CA 1
ATOM 732 C C . THR A 1 92 ? -19.793 11.968 -3.342 1.00 58.59 92 THR A C 1
ATOM 734 O O . THR A 1 92 ? -20.089 12.292 -2.192 1.00 58.59 92 THR A O 1
ATOM 737 N N . CYS A 1 93 ? -18.540 11.656 -3.689 1.00 58.84 93 CYS A N 1
ATOM 738 C CA . CYS A 1 93 ? -17.407 11.710 -2.765 1.00 58.84 93 CYS A CA 1
ATOM 739 C C . CYS A 1 93 ? -17.177 13.131 -2.219 1.00 58.84 93 CYS A C 1
ATOM 741 O O . CYS A 1 93 ? -16.991 13.293 -1.015 1.00 58.84 93 CYS A O 1
ATOM 743 N N . LEU A 1 94 ? -17.266 14.166 -3.066 1.00 61.34 94 LEU A N 1
ATOM 744 C CA . LEU A 1 94 ? -17.175 15.571 -2.636 1.00 61.34 94 LEU A CA 1
ATOM 745 C C . LEU A 1 94 ? -18.302 15.965 -1.665 1.00 61.34 94 LEU A C 1
ATOM 747 O O . LEU A 1 94 ? -18.072 16.728 -0.725 1.00 61.34 94 LEU A O 1
ATOM 751 N N . LYS A 1 95 ? -19.523 15.456 -1.875 1.00 61.06 95 LYS A N 1
ATOM 752 C CA . LYS A 1 95 ? -20.671 15.716 -0.992 1.00 61.06 95 LYS A CA 1
ATOM 753 C C . LYS A 1 95 ? -20.512 15.026 0.368 1.00 61.06 95 LYS A C 1
ATOM 755 O O . LYS A 1 95 ? -20.763 15.655 1.392 1.00 61.06 95 LYS A O 1
ATOM 760 N N . LEU A 1 96 ? -20.042 13.777 0.382 1.00 58.19 96 LEU A N 1
ATOM 761 C CA . LEU A 1 96 ? -19.729 13.041 1.612 1.00 58.19 96 LEU A CA 1
ATOM 762 C C . LEU A 1 96 ? -18.639 13.740 2.441 1.00 58.19 96 LEU A C 1
ATOM 764 O O . LEU A 1 96 ? -18.783 13.847 3.654 1.00 58.19 96 LEU A O 1
ATOM 768 N N . GLU A 1 97 ? -17.604 14.293 1.800 1.00 55.53 97 GLU A N 1
ATOM 769 C CA . GLU A 1 97 ? -16.529 15.019 2.496 1.00 55.53 97 GLU A CA 1
ATOM 770 C C . GLU A 1 97 ? -17.027 16.297 3.192 1.00 55.53 97 GLU A C 1
ATOM 772 O O . GLU A 1 97 ? -16.623 16.594 4.318 1.00 55.53 97 GLU A O 1
ATOM 777 N N . ARG A 1 98 ? -17.931 17.055 2.555 1.00 68.31 98 ARG A N 1
ATOM 778 C CA . ARG A 1 98 ? -18.544 18.237 3.190 1.00 68.31 98 ARG A CA 1
ATOM 779 C C . ARG A 1 98 ? -19.365 17.853 4.415 1.00 68.31 98 ARG A C 1
ATOM 781 O O . ARG A 1 98 ? -19.284 18.534 5.435 1.00 68.31 98 ARG A O 1
ATOM 788 N N . ASN A 1 99 ? -20.103 16.751 4.332 1.00 64.94 99 ASN A N 1
ATOM 789 C CA . ASN A 1 99 ? -20.905 16.268 5.450 1.00 64.94 99 ASN A CA 1
ATOM 790 C C . ASN A 1 99 ? -20.014 15.783 6.601 1.00 64.94 99 ASN A C 1
ATOM 792 O O . ASN A 1 99 ? -20.244 16.173 7.740 1.00 64.94 99 ASN A O 1
ATOM 796 N N . GLN A 1 100 ? -18.940 15.045 6.307 1.00 67.00 100 GLN A N 1
ATOM 797 C CA . GLN A 1 100 ? -18.023 14.538 7.329 1.00 67.00 100 GLN A CA 1
ATOM 798 C C . GLN A 1 100 ? -17.271 15.660 8.056 1.00 67.00 100 GLN A C 1
ATOM 800 O O . GLN A 1 100 ? -17.192 15.645 9.279 1.00 67.00 100 GLN A O 1
ATOM 805 N N . LYS A 1 101 ? -16.802 16.692 7.339 1.00 76.06 101 LYS A N 1
ATOM 806 C CA . LYS A 1 101 ? -16.208 17.882 7.979 1.00 76.06 101 LYS A CA 1
ATOM 807 C C . LYS A 1 101 ? -17.201 18.602 8.890 1.00 76.06 101 LYS A C 1
ATOM 809 O O . LYS A 1 101 ? -16.818 19.074 9.954 1.00 76.06 101 LYS A O 1
ATOM 814 N N . THR A 1 102 ? -18.467 18.665 8.485 1.00 79.12 102 THR A N 1
ATOM 815 C CA . THR A 1 102 ? -19.526 19.284 9.292 1.00 79.12 102 THR A CA 1
ATOM 816 C C . THR A 1 102 ? -19.811 18.461 10.552 1.00 79.12 102 THR A C 1
ATOM 818 O O . THR A 1 102 ? -19.944 19.026 11.634 1.00 79.12 102 THR A O 1
ATOM 821 N N . GLU A 1 103 ? -19.838 17.130 10.442 1.00 76.12 103 GLU A N 1
ATOM 822 C CA . GLU A 1 103 ? -20.004 16.221 11.583 1.00 76.12 103 GLU A CA 1
ATOM 823 C C . GLU A 1 103 ? -18.810 16.253 12.544 1.00 76.12 103 GLU A C 1
ATOM 825 O O . GLU A 1 103 ? -19.008 16.298 13.756 1.00 76.12 103 GLU A O 1
ATOM 830 N N . ASP A 1 104 ? -17.578 16.276 12.034 1.00 77.50 104 ASP A N 1
ATOM 831 C CA . ASP A 1 104 ? -16.374 16.351 12.867 1.00 77.50 104 ASP A CA 1
ATOM 832 C C . ASP A 1 104 ? -16.293 17.696 13.603 1.00 77.50 104 ASP A C 1
ATOM 834 O O . ASP A 1 104 ? -15.985 17.728 14.796 1.00 77.50 104 ASP A O 1
ATOM 838 N N . MET A 1 105 ? -16.661 18.800 12.941 1.00 83.12 105 MET A N 1
ATOM 839 C CA . MET A 1 105 ? -16.812 20.105 13.594 1.00 83.12 105 MET A CA 1
ATOM 840 C C . MET A 1 105 ? -17.907 20.083 14.669 1.00 83.12 105 MET A C 1
ATOM 842 O O . MET A 1 105 ? -17.701 20.616 15.759 1.00 83.12 105 MET A O 1
ATOM 846 N N . ALA A 1 106 ? -19.046 19.437 14.403 1.00 84.31 106 ALA A N 1
ATOM 847 C CA . ALA A 1 106 ? -20.123 19.296 15.381 1.00 84.31 106 ALA A CA 1
ATOM 848 C C . ALA A 1 106 ? -19.691 18.461 16.601 1.00 84.31 106 ALA A C 1
ATOM 850 O O . ALA A 1 106 ? -19.978 18.844 17.735 1.00 84.31 106 ALA A O 1
ATOM 851 N N . ARG A 1 107 ? -18.942 17.369 16.394 1.00 86.75 107 ARG A N 1
ATOM 852 C CA . ARG A 1 107 ? -18.376 16.548 17.479 1.00 86.75 107 ARG A CA 1
ATOM 853 C C . ARG A 1 107 ? -17.369 17.322 18.316 1.00 86.75 107 ARG A C 1
ATOM 855 O O . ARG A 1 107 ? -17.415 17.232 19.540 1.00 86.75 107 ARG A O 1
ATOM 862 N N . HIS A 1 108 ? -16.493 18.100 17.680 1.00 84.56 108 HIS A N 1
ATOM 863 C CA . HIS A 1 108 ? -15.533 18.942 18.393 1.00 84.56 108 HIS A CA 1
ATOM 864 C C . HIS A 1 108 ? -16.237 20.004 19.244 1.00 84.56 108 HIS A C 1
ATOM 866 O O . HIS A 1 108 ? -15.929 20.141 20.425 1.00 84.56 108 HIS A O 1
ATOM 872 N N . ALA A 1 109 ? -17.243 20.680 18.682 1.00 87.75 109 ALA A N 1
ATOM 873 C CA . ALA A 1 109 ? -18.052 21.650 19.416 1.00 87.75 109 ALA A CA 1
ATOM 874 C C . ALA A 1 109 ? -18.819 21.004 20.586 1.00 87.75 109 ALA A C 1
ATOM 876 O O . ALA A 1 109 ? -18.963 21.603 21.651 1.00 87.75 109 ALA A O 1
ATOM 877 N N . GLN A 1 110 ? -19.304 19.770 20.422 1.00 86.88 110 GLN A N 1
ATOM 878 C CA . GLN A 1 110 ? -19.988 19.036 21.488 1.00 86.88 110 GLN A CA 1
ATOM 879 C C . GLN A 1 110 ? -19.026 18.583 22.601 1.00 86.88 110 GLN A C 1
ATOM 881 O O . GLN A 1 110 ? -19.378 18.653 23.781 1.00 86.88 110 GLN A O 1
ATOM 886 N N . LEU A 1 111 ? -17.805 18.171 22.250 1.00 87.81 111 LEU A N 1
ATOM 887 C CA . LEU A 1 111 ? -16.740 17.852 23.208 1.00 87.81 111 LEU A CA 1
ATOM 888 C C . LEU A 1 111 ? -16.300 19.086 24.004 1.00 87.81 111 LEU A C 1
ATOM 890 O O . LEU A 1 111 ? -16.137 18.992 25.218 1.00 87.81 111 LEU A O 1
ATOM 894 N N . GLU A 1 112 ? -16.165 20.246 23.359 1.00 88.81 112 GLU A N 1
ATOM 895 C CA . GLU A 1 112 ? -15.872 21.507 24.055 1.00 88.81 112 GLU A CA 1
ATOM 896 C C . GLU A 1 112 ? -16.990 21.908 25.019 1.00 88.81 112 GLU A C 1
ATOM 898 O O . GLU A 1 112 ? -16.707 22.260 26.164 1.00 88.81 112 GLU A O 1
ATOM 903 N N . LYS A 1 113 ? -18.259 21.773 24.611 1.00 89.56 113 LYS A N 1
ATOM 904 C CA . LYS A 1 113 ? -19.400 21.992 25.516 1.00 89.56 113 LYS A CA 1
ATOM 905 C C . LYS A 1 113 ? -19.373 21.047 26.717 1.00 89.56 113 LYS A C 1
ATOM 907 O O . LYS A 1 113 ? -19.619 21.486 27.833 1.00 89.56 113 LYS A O 1
ATOM 912 N N . SER A 1 114 ? -19.047 19.773 26.500 1.00 87.69 114 SER A N 1
ATOM 913 C CA . SER A 1 114 ? -18.975 18.779 27.581 1.00 87.69 114 SER A CA 1
ATOM 914 C C . SER A 1 114 ? -17.860 19.116 28.579 1.00 87.69 114 SER A C 1
ATOM 916 O O . SER A 1 114 ? -18.091 19.078 29.782 1.00 87.69 114 SER A O 1
ATOM 918 N N . ARG A 1 115 ? -16.690 19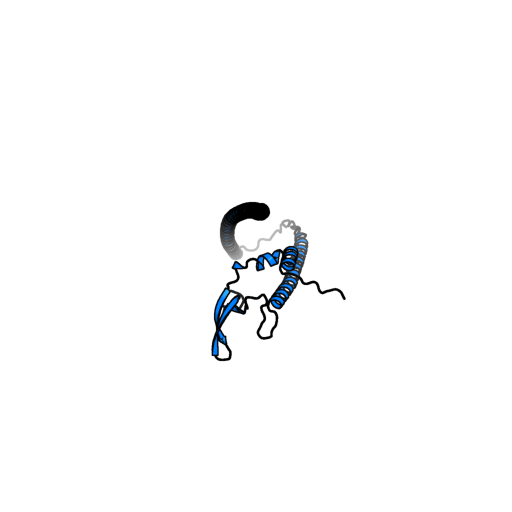.556 28.091 1.00 86.75 115 ARG A N 1
ATOM 919 C CA . ARG A 1 115 ? -15.580 20.021 28.942 1.00 86.75 115 ARG A CA 1
ATOM 920 C C . ARG A 1 115 ? -15.916 21.286 29.729 1.00 86.75 115 ARG A C 1
ATOM 922 O O . ARG A 1 115 ? -15.506 21.409 30.877 1.00 86.75 115 ARG A O 1
ATOM 929 N N . ALA A 1 116 ? -16.654 22.221 29.128 1.00 85.12 116 ALA A N 1
ATOM 930 C CA . ALA A 1 116 ? -17.095 23.431 29.818 1.00 85.12 116 ALA A CA 1
ATOM 931 C C . ALA A 1 116 ? -18.059 23.117 30.977 1.00 85.12 116 ALA A C 1
ATOM 933 O O . ALA A 1 116 ? -17.951 23.730 32.035 1.00 85.12 116 ALA A O 1
ATOM 934 N N . ILE A 1 117 ? -18.957 22.141 30.798 1.00 83.94 117 ILE A N 1
ATOM 935 C CA . ILE A 1 117 ? -19.870 21.675 31.855 1.00 83.94 117 ILE A CA 1
ATOM 936 C C . ILE A 1 117 ? -19.088 20.967 32.971 1.00 83.94 117 ILE A C 1
ATOM 938 O O . ILE A 1 117 ? -19.301 21.249 34.147 1.00 83.94 117 ILE A O 1
ATOM 942 N N . GLU A 1 118 ? -18.142 20.096 32.617 1.00 80.12 118 GLU A N 1
ATOM 943 C CA . GLU A 1 118 ? -17.313 19.371 33.589 1.00 80.12 118 GLU A CA 1
ATOM 944 C C . GLU A 1 118 ? -16.474 20.329 34.456 1.00 80.12 118 GLU A C 1
ATOM 946 O O . GLU A 1 118 ? -16.438 20.184 35.677 1.00 80.12 118 GLU A O 1
ATOM 951 N N . ALA A 1 119 ? -15.907 21.381 33.852 1.00 79.12 119 ALA A N 1
ATOM 952 C CA . ALA A 1 119 ? -15.171 22.426 34.566 1.00 79.12 119 ALA A CA 1
ATOM 953 C C . ALA A 1 119 ? -16.054 23.282 35.497 1.00 79.12 119 ALA A C 1
ATOM 955 O O . ALA A 1 119 ? -15.559 23.825 36.484 1.00 79.12 119 ALA A O 1
ATOM 956 N N . GLN A 1 120 ? -17.354 23.410 35.206 1.00 78.12 120 GLN A N 1
ATOM 957 C CA . GLN A 1 120 ? -18.304 24.100 36.086 1.00 78.12 120 GLN A CA 1
ATOM 958 C C . GLN A 1 120 ? -18.745 23.224 37.268 1.00 78.12 120 GLN A C 1
ATOM 960 O O . GLN A 1 120 ? -18.968 23.748 38.357 1.00 78.12 120 GLN A O 1
ATOM 965 N N . CYS A 1 121 ? -18.824 21.901 37.096 1.00 66.94 121 CYS A N 1
ATOM 966 C CA . CYS A 1 121 ? -19.205 20.981 38.171 1.00 66.94 121 CYS A CA 1
ATOM 967 C C . CYS A 1 121 ? -18.060 20.655 39.145 1.00 66.94 121 CYS A C 1
ATOM 969 O O . CYS A 1 121 ? -18.325 20.366 40.309 1.00 66.94 121 CYS A O 1
ATOM 971 N N . SER A 1 122 ? -16.794 20.739 38.723 1.00 61.72 122 SER A N 1
ATOM 972 C CA . SER A 1 122 ? -15.645 20.422 39.588 1.00 61.72 122 SER A CA 1
ATOM 973 C C . SER A 1 122 ? -15.323 21.487 40.649 1.00 61.72 122 SER A C 1
ATOM 975 O O . SER A 1 122 ? -14.439 21.270 41.471 1.00 61.72 122 SER A O 1
ATOM 977 N N . GLY A 1 123 ? -16.005 22.639 40.643 1.00 56.28 123 GLY A N 1
ATOM 978 C CA . GLY A 1 123 ? -15.692 23.784 41.509 1.00 56.28 123 GLY A CA 1
ATOM 979 C C . GLY A 1 123 ? -16.534 23.943 42.781 1.00 56.28 123 GLY A C 1
ATOM 980 O O . GLY A 1 123 ? -16.346 24.936 43.475 1.00 56.28 123 GLY A O 1
ATOM 981 N N . GLN A 1 124 ? -17.479 23.043 43.090 1.00 54.53 124 GLN A N 1
ATOM 982 C CA . GLN A 1 124 ? -18.425 23.243 44.210 1.00 54.53 124 GLN A CA 1
ATOM 983 C C . GLN A 1 124 ? -18.475 22.118 45.260 1.00 54.53 124 GLN A C 1
ATOM 985 O O . GLN A 1 124 ? -19.330 22.149 46.142 1.00 54.53 124 GLN A O 1
ATOM 990 N N . ALA A 1 125 ? -17.547 21.158 45.239 1.00 53.16 125 ALA A N 1
ATOM 991 C CA . ALA A 1 125 ? -17.496 20.072 46.225 1.00 53.16 125 ALA A CA 1
ATOM 992 C C . ALA A 1 125 ? -16.578 20.372 47.432 1.00 53.16 125 ALA A C 1
ATOM 994 O O . ALA A 1 125 ? -15.855 19.497 47.892 1.00 53.16 125 ALA A O 1
ATOM 995 N N . GLU A 1 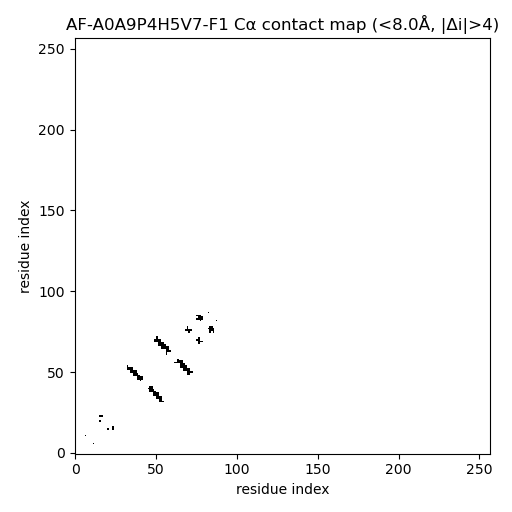126 ? -16.621 21.593 47.967 1.00 52.28 126 GLU A N 1
ATOM 996 C CA . GLU A 1 126 ? -16.151 21.896 49.329 1.00 52.28 126 GLU A CA 1
ATOM 997 C C . GLU A 1 126 ? -17.361 22.352 50.149 1.00 52.28 126 GLU A C 1
ATOM 999 O O . GLU A 1 126 ? -17.564 23.530 50.438 1.00 52.28 126 GLU A O 1
ATOM 1004 N N . HIS A 1 127 ? -18.246 21.399 50.448 1.00 49.09 127 HIS A N 1
ATOM 1005 C CA . HIS A 1 127 ? -19.348 21.624 51.371 1.00 49.09 127 HIS A CA 1
ATOM 1006 C C . HIS A 1 127 ? -18.895 21.230 52.774 1.00 49.09 127 HIS A C 1
ATOM 1008 O O . HIS A 1 127 ? -18.600 20.067 53.046 1.00 49.09 127 HIS A O 1
ATOM 1014 N N . ASN A 1 128 ? -18.813 22.253 53.625 1.00 52.16 128 ASN A N 1
ATOM 1015 C CA . ASN A 1 128 ? -18.629 22.195 55.067 1.00 52.16 128 ASN A CA 1
ATOM 1016 C C . ASN A 1 128 ? -19.336 20.986 55.688 1.00 52.16 128 ASN A C 1
ATOM 1018 O O . ASN A 1 128 ? -20.561 20.884 55.631 1.00 52.16 128 ASN A O 1
ATOM 1022 N N . VAL A 1 129 ? -18.561 20.117 56.335 1.00 50.47 129 VAL A N 1
ATOM 1023 C CA . VAL A 1 129 ? -19.082 19.169 57.321 1.00 50.47 129 VAL A CA 1
ATOM 1024 C C . VAL A 1 129 ? -19.481 19.995 58.548 1.00 50.47 129 VAL A C 1
ATOM 1026 O O . VAL A 1 129 ? -18.606 20.633 59.137 1.00 50.47 129 VAL A O 1
ATOM 1029 N N . PRO A 1 130 ? -20.767 20.053 58.937 1.00 50.53 130 PRO A N 1
ATOM 1030 C CA . PRO A 1 130 ? -21.156 20.684 60.186 1.00 50.53 130 PRO A CA 1
ATOM 1031 C C . PRO A 1 130 ? -20.662 19.802 61.331 1.00 50.53 130 PRO A C 1
ATOM 1033 O O . PRO A 1 130 ? -21.062 18.644 61.450 1.00 50.53 130 PRO A O 1
ATOM 1036 N N . ASP A 1 131 ? -19.780 20.360 62.151 1.00 50.34 131 ASP A N 1
ATOM 1037 C CA . ASP A 1 131 ? -19.306 19.762 63.393 1.00 50.34 131 ASP A CA 1
ATOM 1038 C C . ASP A 1 131 ? -20.493 19.653 64.366 1.00 50.34 131 ASP A C 1
ATOM 1040 O O . ASP A 1 131 ? -20.933 20.634 64.974 1.00 50.34 131 ASP A O 1
ATOM 1044 N N . MET A 1 132 ? -21.107 18.469 64.421 1.00 47.44 132 MET A N 1
ATOM 1045 C CA . MET A 1 132 ? -22.221 18.184 65.320 1.00 47.44 132 MET A CA 1
ATOM 1046 C C . MET A 1 132 ? -21.669 17.852 66.704 1.00 47.44 132 MET A C 1
ATOM 1048 O O . MET A 1 132 ? -21.283 16.723 67.000 1.00 47.44 132 MET A O 1
ATOM 1052 N N . VAL A 1 133 ? -21.662 18.869 67.561 1.00 56.72 133 VAL A N 1
ATOM 1053 C CA . VAL A 1 133 ? -21.412 18.750 68.999 1.00 56.72 133 VAL A CA 1
ATOM 1054 C C . VAL A 1 133 ? -22.493 17.858 69.640 1.00 56.72 133 VAL A C 1
ATOM 1056 O O . VAL A 1 133 ? -23.682 18.088 69.396 1.00 56.72 133 VAL A O 1
ATOM 1059 N N . PRO A 1 134 ? -22.139 16.877 70.495 1.00 49.59 134 PRO A N 1
ATOM 1060 C CA . PRO A 1 134 ? -23.120 16.039 71.173 1.00 49.59 134 PRO A CA 1
ATOM 1061 C C . PRO A 1 134 ? -23.834 16.852 72.255 1.00 49.59 134 PRO A C 1
ATOM 1063 O O . PRO A 1 134 ? -23.227 17.272 73.242 1.00 49.59 134 PRO A O 1
ATOM 1066 N N . HIS A 1 135 ? -25.136 17.075 72.084 1.00 45.22 135 HIS A N 1
ATOM 1067 C CA . HIS A 1 135 ? -25.977 17.657 73.122 1.00 45.22 135 HIS A CA 1
ATOM 1068 C C . HIS A 1 135 ? -26.420 16.544 74.080 1.00 45.22 135 HIS A C 1
ATOM 1070 O O . HIS A 1 135 ? -27.214 15.674 73.725 1.00 45.22 135 HIS A O 1
ATOM 1076 N N . VAL A 1 136 ? -25.850 16.551 75.285 1.00 52.16 136 VAL A N 1
ATOM 1077 C CA . VAL A 1 136 ? -26.207 15.655 76.388 1.00 52.16 136 VAL A CA 1
ATOM 1078 C C . VAL A 1 136 ? -27.575 16.083 76.916 1.00 52.16 136 VAL A C 1
ATOM 1080 O O . VAL A 1 136 ? -27.680 17.049 77.669 1.00 52.16 136 VAL A O 1
ATOM 1083 N N . ALA A 1 137 ? -28.626 15.388 76.484 1.00 46.88 137 ALA A N 1
ATOM 1084 C CA . ALA A 1 137 ? -29.952 15.494 77.073 1.00 46.88 137 ALA A CA 1
ATOM 1085 C C . ALA A 1 137 ? -30.117 14.401 78.137 1.00 46.88 137 ALA A C 1
ATOM 1087 O O . ALA A 1 137 ? -30.070 13.205 77.849 1.00 46.88 137 ALA A O 1
ATOM 1088 N N . GLU A 1 138 ? -30.290 14.847 79.374 1.00 52.19 138 GLU A N 1
ATOM 1089 C CA . GLU A 1 138 ? -30.665 14.059 80.541 1.00 52.19 138 GLU A CA 1
ATOM 1090 C C . GLU A 1 138 ? -32.100 13.538 80.338 1.00 52.19 138 GLU A C 1
ATOM 1092 O O . GLU A 1 138 ? -33.048 14.322 80.272 1.00 52.19 138 GLU A O 1
ATOM 1097 N N . VAL A 1 139 ? -32.268 12.221 80.181 1.00 48.28 139 VAL A N 1
ATOM 1098 C CA . VAL A 1 139 ? -33.584 11.587 80.006 1.00 48.28 139 VAL A CA 1
ATOM 1099 C C . VAL A 1 139 ? -33.952 10.809 81.261 1.00 48.28 139 VAL A C 1
ATOM 1101 O O . VAL A 1 139 ? -33.236 9.918 81.713 1.00 48.28 139 VAL A O 1
ATOM 1104 N N . HIS A 1 140 ? -35.107 11.192 81.799 1.00 53.69 140 HIS A N 1
ATOM 1105 C CA . HIS A 1 140 ? -35.857 10.520 82.845 1.00 53.69 140 HIS A CA 1
ATOM 1106 C C . HIS A 1 140 ? -36.099 9.034 82.555 1.00 53.69 140 HIS A C 1
ATOM 1108 O O . HIS A 1 140 ? -36.525 8.642 81.471 1.00 53.69 140 HIS A O 1
ATOM 1114 N N . SER A 1 141 ? -35.881 8.232 83.593 1.00 55.00 141 SER A N 1
ATOM 1115 C CA . SER A 1 141 ? -36.127 6.796 83.651 1.00 55.00 141 SER A CA 1
ATOM 1116 C C . SER A 1 141 ? -37.629 6.478 83.635 1.00 55.00 141 SER A C 1
ATOM 1118 O O . SER A 1 141 ? -38.302 6.592 84.658 1.00 55.00 141 SER A O 1
ATOM 1120 N N . GLU A 1 142 ? -38.135 6.027 82.488 1.00 56.91 142 GLU A N 1
ATOM 1121 C CA . GLU A 1 142 ? -39.453 5.393 82.315 1.00 56.91 142 GLU A CA 1
ATOM 1122 C C . GLU A 1 142 ? -39.303 3.919 81.845 1.00 56.91 142 GLU A C 1
ATOM 1124 O O . GLU A 1 142 ? -38.208 3.499 81.464 1.00 56.91 142 GLU A O 1
ATOM 1129 N N . PRO A 1 143 ? -40.344 3.068 81.964 1.00 52.31 143 PRO A N 1
ATOM 1130 C CA . PRO A 1 143 ? -40.178 1.659 82.322 1.00 52.31 143 PRO A CA 1
ATOM 1131 C C . PRO A 1 143 ? -39.675 0.727 81.199 1.00 52.31 143 PRO A C 1
ATOM 1133 O O . PRO A 1 143 ? -40.200 0.661 80.090 1.00 52.31 143 PRO A O 1
ATOM 1136 N N . LEU A 1 144 ? -38.687 -0.085 81.585 1.00 56.47 144 LEU A N 1
ATOM 1137 C CA . LEU A 1 144 ? -37.738 -0.926 80.834 1.00 56.47 144 LEU A CA 1
ATOM 1138 C C . LEU A 1 144 ? -38.266 -2.105 79.982 1.00 56.47 144 LEU A C 1
ATOM 1140 O O . LEU A 1 144 ? -37.460 -2.925 79.554 1.00 56.47 144 LEU A O 1
ATOM 1144 N N . GLN A 1 145 ? -39.564 -2.242 79.700 1.00 55.34 145 GLN A N 1
ATOM 1145 C CA . GLN A 1 145 ? -40.077 -3.474 79.059 1.00 55.34 145 GLN A CA 1
ATOM 1146 C C . GLN A 1 145 ? -40.389 -3.392 77.555 1.00 55.34 145 GLN A C 1
ATOM 1148 O O . GLN A 1 145 ? -40.495 -4.439 76.926 1.00 55.34 145 GLN A O 1
ATOM 1153 N N . LYS A 1 146 ? -40.455 -2.201 76.937 1.00 57.72 146 LYS A N 1
ATOM 1154 C CA . LYS A 1 146 ? -40.646 -2.056 75.471 1.00 57.72 146 LYS A CA 1
ATOM 1155 C C . LYS A 1 146 ? -39.352 -1.852 74.659 1.00 57.72 146 LYS A C 1
ATOM 1157 O O . LYS A 1 146 ? -39.412 -1.815 73.436 1.00 57.72 146 LYS A O 1
ATOM 1162 N N . ASN A 1 147 ? -38.189 -1.747 75.309 1.00 62.19 147 ASN A N 1
ATOM 1163 C CA . ASN A 1 147 ? -36.915 -1.420 74.644 1.00 62.19 147 ASN A CA 1
ATOM 1164 C C . ASN A 1 147 ? -36.209 -2.606 73.963 1.00 62.19 147 ASN A C 1
ATOM 1166 O O . ASN A 1 147 ? -35.346 -2.386 73.119 1.00 62.19 147 ASN A O 1
ATOM 1170 N N . ASN A 1 148 ? -36.563 -3.852 74.288 1.00 72.75 148 ASN A N 1
ATOM 1171 C CA . ASN A 1 148 ? -35.882 -5.009 73.695 1.00 72.75 148 ASN A CA 1
ATOM 1172 C C . ASN A 1 148 ? -36.295 -5.247 72.232 1.00 72.75 148 ASN A C 1
ATOM 1174 O O . ASN A 1 148 ? -35.449 -5.564 71.403 1.00 72.75 148 ASN A O 1
ATOM 1178 N N . GLU A 1 149 ? -37.567 -5.027 71.881 1.00 80.25 149 GLU A N 1
ATOM 1179 C CA . GLU A 1 149 ? -38.052 -5.224 70.504 1.00 80.25 149 GLU A CA 1
ATOM 1180 C C . GLU A 1 149 ? -37.467 -4.193 69.525 1.00 80.25 149 GLU A C 1
ATOM 1182 O O . GLU A 1 149 ? -37.168 -4.514 68.374 1.00 80.25 149 GLU A O 1
ATOM 1187 N N . SER A 1 150 ? -37.265 -2.947 69.966 1.00 83.75 150 SER A N 1
ATOM 1188 C CA . SER A 1 150 ? -36.651 -1.911 69.129 1.00 83.75 150 SER A CA 1
ATOM 1189 C C . SER A 1 150 ? -35.159 -2.161 68.896 1.00 83.75 150 SER A C 1
ATOM 1191 O O . SER A 1 150 ? -34.680 -1.923 67.787 1.00 83.75 150 SER A O 1
ATOM 1193 N N . GLN A 1 151 ? -34.438 -2.697 69.887 1.00 84.75 151 GLN A N 1
ATOM 1194 C CA . GLN A 1 151 ? -33.039 -3.104 69.728 1.00 84.75 151 GLN A CA 1
ATOM 1195 C C . GLN A 1 151 ? -32.875 -4.290 68.774 1.00 84.75 151 GLN A C 1
ATOM 1197 O O . GLN A 1 151 ? -31.995 -4.257 67.916 1.00 84.75 151 GLN A O 1
ATOM 1202 N N . GLU A 1 152 ? -33.727 -5.313 68.868 1.00 87.69 152 GLU A N 1
ATOM 1203 C CA . GLU A 1 152 ? -33.667 -6.451 67.941 1.00 87.69 152 GLU A CA 1
ATOM 1204 C C . GLU A 1 152 ? -33.961 -6.036 66.495 1.00 87.69 152 GLU A C 1
ATOM 1206 O O . GLU A 1 152 ? -33.296 -6.506 65.571 1.00 87.69 152 GLU A O 1
ATOM 1211 N N . ASN A 1 153 ? -34.916 -5.124 66.285 1.00 90.25 153 ASN A N 1
ATOM 1212 C CA . ASN A 1 153 ? -35.193 -4.589 64.954 1.00 90.25 153 ASN A CA 1
ATOM 1213 C C . ASN A 1 153 ? -34.007 -3.784 64.407 1.00 90.25 153 ASN A C 1
ATOM 1215 O O . ASN A 1 153 ? -33.664 -3.950 63.240 1.00 90.25 153 ASN A O 1
ATOM 1219 N N . LEU A 1 154 ? -33.350 -2.966 65.237 1.00 92.50 154 LEU A N 1
ATOM 1220 C CA . LEU A 1 154 ? -32.164 -2.209 64.827 1.00 92.50 154 LEU A CA 1
ATOM 1221 C C . LEU A 1 154 ? -31.022 -3.139 64.390 1.00 92.50 154 LEU A C 1
ATOM 1223 O O . LEU A 1 154 ? -30.470 -2.951 63.311 1.00 92.50 154 LEU A O 1
ATOM 1227 N N . LEU A 1 155 ? -30.738 -4.188 65.170 1.00 93.00 155 LEU A N 1
ATOM 1228 C CA . LEU A 1 155 ? -29.705 -5.177 64.838 1.00 93.00 155 LEU A CA 1
ATOM 1229 C C . LEU A 1 155 ? -30.007 -5.925 63.532 1.00 93.00 155 LEU A C 1
ATOM 1231 O O . LEU A 1 155 ? -29.091 -6.244 62.777 1.00 93.00 155 LEU A O 1
ATOM 1235 N N . ARG A 1 156 ? -31.287 -6.196 63.240 1.00 94.00 156 ARG A N 1
ATOM 1236 C CA . ARG A 1 156 ? -31.692 -6.781 61.951 1.00 94.00 156 ARG A CA 1
ATOM 1237 C C . ARG A 1 156 ? -31.446 -5.819 60.793 1.00 94.00 156 ARG A C 1
ATOM 1239 O O . ARG A 1 156 ? -30.870 -6.234 59.796 1.00 94.00 156 ARG A O 1
ATOM 1246 N N . TYR A 1 157 ? -31.819 -4.548 60.942 1.00 95.06 157 TYR A N 1
ATOM 1247 C CA . TYR A 1 157 ? -31.560 -3.538 59.913 1.00 95.06 157 TYR A CA 1
ATOM 1248 C C . TYR A 1 157 ? -30.064 -3.343 59.649 1.00 95.06 157 TYR A C 1
ATOM 1250 O O . TYR A 1 157 ? -29.665 -3.233 58.494 1.00 95.06 157 TYR A O 1
ATOM 1258 N N . GLU A 1 158 ? -29.231 -3.329 60.691 1.00 95.06 158 GLU A N 1
ATOM 1259 C CA . GLU A 1 158 ? -27.773 -3.254 60.539 1.00 95.06 158 GLU A CA 1
ATOM 1260 C C . GLU A 1 158 ? -27.224 -4.471 59.782 1.00 95.06 158 GLU A C 1
ATOM 1262 O O . GLU A 1 158 ? -26.455 -4.308 58.833 1.00 95.06 158 GLU A O 1
ATOM 1267 N N . ALA A 1 159 ? -27.680 -5.679 60.127 1.00 95.38 159 ALA A N 1
ATOM 1268 C CA . ALA A 1 159 ? -27.280 -6.902 59.434 1.00 95.38 159 ALA A CA 1
ATOM 1269 C C . ALA A 1 159 ? -27.709 -6.919 57.953 1.00 95.38 159 ALA A C 1
ATOM 1271 O O . ALA A 1 159 ? -26.933 -7.353 57.096 1.00 95.38 159 ALA A O 1
ATOM 1272 N N . ASP A 1 160 ? -28.911 -6.426 57.640 1.00 96.25 160 ASP A N 1
ATOM 1273 C CA . ASP A 1 160 ? -29.409 -6.319 56.264 1.00 96.25 160 ASP A CA 1
ATOM 1274 C C . ASP A 1 160 ? -28.573 -5.316 55.446 1.00 96.25 160 ASP A C 1
ATOM 1276 O O . ASP A 1 160 ? -28.163 -5.620 54.323 1.00 96.25 160 ASP A O 1
ATOM 1280 N N . ILE A 1 161 ? -28.229 -4.158 56.027 1.00 96.06 161 ILE A N 1
ATOM 1281 C CA . ILE A 1 161 ? -27.365 -3.151 55.386 1.00 96.06 161 ILE A CA 1
ATOM 1282 C C . ILE A 1 161 ? -25.967 -3.721 55.112 1.00 96.06 161 ILE A C 1
ATOM 1284 O O . ILE A 1 161 ? -25.430 -3.548 54.014 1.00 96.06 161 ILE A O 1
ATOM 1288 N N . ASP A 1 162 ? -25.372 -4.419 56.079 1.00 96.12 162 ASP A N 1
ATOM 1289 C CA . ASP A 1 162 ? -24.049 -5.027 55.917 1.00 96.12 162 ASP A CA 1
ATOM 1290 C C . ASP A 1 162 ? -24.051 -6.136 54.856 1.00 96.12 162 ASP A C 1
ATOM 1292 O O . ASP A 1 162 ? -23.098 -6.258 54.072 1.00 96.12 162 ASP A O 1
ATOM 1296 N N . SER A 1 163 ? -25.130 -6.920 54.785 1.00 96.62 163 SER A N 1
ATOM 1297 C CA . SER A 1 163 ? -25.336 -7.923 53.739 1.00 96.62 163 SER A CA 1
ATOM 1298 C C . SER A 1 163 ? -25.397 -7.274 52.353 1.00 96.62 163 SER A C 1
ATOM 1300 O O . SER A 1 163 ? -24.638 -7.666 51.457 1.00 96.62 163 SER A O 1
ATOM 1302 N N . ASP A 1 164 ? -26.217 -6.235 52.186 1.00 96.94 164 ASP A N 1
ATOM 1303 C CA . ASP A 1 164 ? -26.372 -5.512 50.920 1.00 96.94 164 ASP A CA 1
ATOM 1304 C C . ASP A 1 164 ? -25.059 -4.854 50.472 1.00 96.94 164 ASP A C 1
ATOM 1306 O O . ASP A 1 164 ? -24.642 -4.993 49.316 1.00 96.94 164 ASP A O 1
ATOM 1310 N N . LEU A 1 165 ? -24.338 -4.201 51.390 1.00 97.06 165 LEU A N 1
ATOM 1311 C CA . LEU A 1 165 ? -23.028 -3.608 51.108 1.00 97.06 165 LEU A CA 1
ATOM 1312 C C . LEU A 1 165 ? -21.995 -4.668 50.717 1.00 97.06 165 LEU A C 1
ATOM 1314 O O . LEU A 1 165 ? -21.187 -4.450 49.807 1.00 97.06 165 LEU A O 1
ATOM 1318 N N . THR A 1 166 ? -22.013 -5.830 51.370 1.00 97.19 166 THR A N 1
ATOM 1319 C CA . THR A 1 166 ? -21.115 -6.942 51.039 1.00 97.19 166 THR A CA 1
ATOM 1320 C C . THR A 1 166 ? -21.426 -7.498 49.653 1.00 97.19 166 THR A C 1
ATOM 1322 O O . THR A 1 166 ? -20.507 -7.706 48.853 1.00 97.19 166 THR A O 1
ATOM 1325 N N . GLN A 1 167 ? -22.706 -7.672 49.320 1.00 97.56 167 GLN A N 1
ATOM 1326 C CA . GLN A 1 167 ? -23.131 -8.097 47.990 1.00 97.56 167 GLN A CA 1
ATOM 1327 C C . GLN A 1 167 ? -22.714 -7.077 46.925 1.00 97.56 167 GLN A C 1
ATOM 1329 O O . GLN A 1 167 ? -22.145 -7.453 45.897 1.00 97.56 167 GLN A O 1
ATOM 1334 N N . GLN A 1 168 ? -22.911 -5.784 47.186 1.00 97.56 168 GLN A N 1
ATOM 1335 C CA . GLN A 1 168 ? -22.522 -4.720 46.268 1.00 97.56 168 GLN A CA 1
ATOM 1336 C C . GLN A 1 168 ? -21.002 -4.694 46.044 1.00 97.56 168 GLN A C 1
ATOM 1338 O O . GLN A 1 168 ? -20.545 -4.616 44.902 1.00 97.56 168 GLN A O 1
ATOM 1343 N N . ARG A 1 169 ? -20.196 -4.845 47.105 1.00 97.88 169 ARG A N 1
ATOM 1344 C CA . ARG A 1 169 ? -18.729 -4.967 46.996 1.00 97.88 169 ARG A CA 1
ATOM 1345 C C . ARG A 1 169 ? -18.316 -6.171 46.154 1.00 97.88 169 ARG A C 1
ATOM 1347 O O . ARG A 1 169 ? -17.405 -6.051 45.338 1.00 97.88 169 ARG A O 1
ATOM 1354 N N . GLN A 1 170 ? -18.984 -7.314 46.309 1.00 98.31 170 GLN A N 1
ATOM 1355 C CA . GLN A 1 170 ? -18.706 -8.500 45.495 1.00 98.31 170 GLN A CA 1
ATOM 1356 C C . GLN A 1 170 ? -19.050 -8.288 44.015 1.00 98.31 170 GLN A C 1
ATOM 1358 O O . GLN A 1 170 ? -18.299 -8.745 43.151 1.00 98.31 170 GLN A O 1
ATOM 1363 N N . VAL A 1 171 ? -20.155 -7.601 43.710 1.00 97.94 171 VAL A N 1
ATOM 1364 C CA . VAL A 1 171 ? -20.527 -7.245 42.329 1.00 97.94 171 VAL A CA 1
ATOM 1365 C C . VAL A 1 171 ? -19.475 -6.322 41.720 1.00 97.94 171 VAL A C 1
ATOM 1367 O O . VAL A 1 171 ? -18.904 -6.666 40.686 1.00 97.94 171 VAL A O 1
ATOM 1370 N N . HIS A 1 172 ? -19.125 -5.231 42.404 1.00 97.75 172 HIS A N 1
ATOM 1371 C CA . HIS A 1 172 ? -18.090 -4.297 41.945 1.00 97.75 172 HIS A CA 1
ATOM 1372 C C . HIS A 1 172 ? -16.735 -4.979 41.752 1.00 97.75 172 HIS A C 1
ATOM 1374 O O . HIS A 1 172 ? -16.053 -4.749 40.755 1.00 97.75 172 HIS A O 1
ATOM 1380 N N . HIS A 1 173 ? -16.348 -5.879 42.658 1.00 98.06 173 HIS A N 1
ATOM 1381 C CA . HIS A 1 173 ? -15.105 -6.636 42.526 1.00 98.06 173 HIS A CA 1
ATOM 1382 C C . HIS A 1 173 ? -15.096 -7.525 41.271 1.00 98.06 173 HIS A C 1
ATOM 1384 O O . HIS A 1 173 ? -14.103 -7.560 40.541 1.00 98.06 173 HIS A O 1
ATOM 1390 N N . LYS A 1 174 ? -16.214 -8.200 40.968 1.00 98.31 174 LYS A N 1
ATOM 1391 C CA . LYS A 1 174 ? -16.368 -8.988 39.733 1.00 98.31 174 LYS A CA 1
ATOM 1392 C C . LYS A 1 174 ? -16.322 -8.108 38.484 1.00 98.31 174 LYS A C 1
ATOM 1394 O O . LYS A 1 174 ? -15.717 -8.502 37.487 1.00 98.31 174 LYS A O 1
ATOM 1399 N N . GLU A 1 175 ? -16.936 -6.930 38.526 1.00 98.19 175 GLU A N 1
ATOM 1400 C CA . GLU A 1 175 ? -16.905 -5.975 37.415 1.00 98.19 175 GLU A CA 1
ATOM 1401 C C . GLU A 1 175 ? -15.492 -5.454 37.146 1.00 98.19 175 GLU A C 1
ATOM 1403 O O . GLU A 1 175 ? -15.054 -5.467 35.993 1.00 98.19 175 GLU A O 1
ATOM 1408 N N . LEU A 1 176 ? -14.743 -5.091 38.192 1.00 98.00 176 LEU A N 1
ATOM 1409 C CA . LEU A 1 176 ? -13.343 -4.675 38.072 1.00 98.00 176 LEU A CA 1
ATOM 1410 C C . LEU A 1 176 ? -12.472 -5.788 37.480 1.00 98.00 176 LEU A C 1
ATOM 1412 O O . LEU A 1 176 ? -11.718 -5.535 36.539 1.00 98.00 176 LEU A O 1
ATOM 1416 N N . ALA A 1 177 ? -12.625 -7.02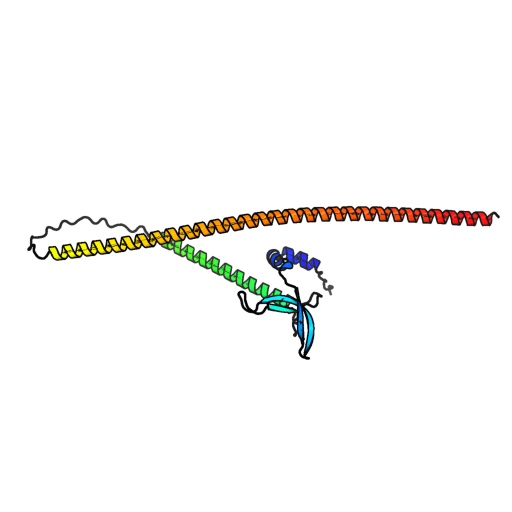9 37.952 1.00 98.12 177 ALA A N 1
ATOM 1417 C CA . ALA A 1 177 ? -11.903 -8.175 37.400 1.00 98.12 177 ALA A CA 1
ATOM 1418 C C . ALA A 1 177 ? -12.231 -8.405 35.910 1.00 98.12 177 ALA A C 1
ATOM 1420 O O . ALA A 1 177 ? -11.338 -8.656 35.098 1.00 98.12 177 ALA A O 1
ATOM 1421 N N . ASN A 1 178 ? -13.502 -8.266 35.520 1.00 98.19 178 ASN A N 1
ATOM 1422 C CA . ASN A 1 178 ? -13.931 -8.389 34.125 1.00 98.19 178 ASN A CA 1
ATOM 1423 C C . ASN A 1 178 ? -13.364 -7.263 33.243 1.00 98.19 178 ASN A C 1
ATOM 1425 O O . ASN A 1 178 ? -12.873 -7.517 32.143 1.00 98.19 178 ASN A O 1
ATOM 1429 N N . LEU A 1 179 ? -13.394 -6.014 33.716 1.00 97.81 179 LEU A N 1
ATOM 1430 C CA . LEU A 1 179 ? -12.814 -4.879 32.994 1.00 97.81 179 LEU A CA 1
ATOM 1431 C C . LEU A 1 179 ? -11.299 -5.028 32.831 1.00 97.81 179 LEU A C 1
ATOM 1433 O O . LEU A 1 179 ? -10.785 -4.797 31.737 1.00 97.81 179 LEU A O 1
ATOM 1437 N N . GLN A 1 180 ? -10.598 -5.497 33.863 1.00 98.31 180 GLN A N 1
ATOM 1438 C CA . GLN A 1 180 ? -9.166 -5.780 33.793 1.00 98.31 180 GLN A CA 1
ATOM 1439 C C . GLN A 1 180 ? -8.848 -6.896 32.781 1.00 98.31 180 GLN A C 1
ATOM 1441 O O . GLN A 1 180 ? -7.916 -6.768 31.982 1.00 98.31 180 GLN A O 1
ATOM 1446 N N . ALA A 1 181 ? -9.658 -7.958 32.732 1.00 98.31 181 ALA A N 1
ATOM 1447 C CA . ALA A 1 181 ? -9.528 -9.011 31.723 1.00 98.31 181 ALA A CA 1
ATOM 1448 C C . ALA A 1 181 ? -9.777 -8.486 30.294 1.00 98.31 181 ALA A C 1
ATOM 1450 O O . ALA A 1 181 ? -9.058 -8.835 29.359 1.00 98.31 181 ALA A O 1
ATOM 1451 N N . LYS A 1 182 ? -10.762 -7.597 30.107 1.00 97.88 182 LYS A N 1
ATOM 1452 C CA . LYS A 1 182 ? -11.015 -6.959 28.804 1.00 97.88 182 LYS A CA 1
ATOM 1453 C C . LYS A 1 182 ? -9.867 -6.047 28.376 1.00 97.88 182 LYS A C 1
ATOM 1455 O O . LYS A 1 182 ? -9.499 -6.063 27.204 1.00 97.88 182 LYS A O 1
ATOM 1460 N N . PHE A 1 183 ? -9.300 -5.282 29.307 1.00 97.94 183 PHE A N 1
ATOM 1461 C CA . PHE A 1 183 ? -8.187 -4.378 29.028 1.00 97.94 183 PHE A CA 1
ATOM 1462 C C . PHE A 1 183 ? -6.937 -5.150 28.589 1.00 97.94 183 PHE A C 1
ATOM 1464 O O . PHE A 1 183 ? -6.410 -4.895 27.511 1.00 97.94 183 PHE A O 1
ATOM 1471 N N . THR A 1 184 ? -6.546 -6.185 29.336 1.00 98.06 184 THR A N 1
ATOM 1472 C CA . THR A 1 184 ? -5.406 -7.056 28.981 1.00 98.06 184 THR A CA 1
ATOM 1473 C C . THR A 1 184 ? -5.613 -7.787 27.644 1.00 98.06 184 THR A C 1
ATOM 1475 O O . THR A 1 184 ? -4.703 -7.875 26.814 1.00 98.06 184 THR A O 1
ATOM 1478 N N . ALA A 1 185 ? -6.833 -8.257 27.360 1.00 97.50 185 ALA A N 1
ATOM 1479 C CA . ALA A 1 185 ? -7.172 -8.835 26.057 1.00 97.50 185 ALA A CA 1
ATOM 1480 C C . ALA A 1 185 ? -7.075 -7.807 24.912 1.00 97.50 185 ALA A C 1
ATOM 1482 O O . ALA A 1 185 ? -6.679 -8.138 23.791 1.00 97.50 185 ALA A O 1
ATOM 1483 N N . GLN A 1 186 ? -7.425 -6.547 25.173 1.00 97.69 186 GLN A N 1
ATOM 1484 C CA . GLN A 1 186 ? -7.288 -5.475 24.195 1.00 97.69 186 GLN A CA 1
ATOM 1485 C C . GLN A 1 186 ? -5.819 -5.100 23.965 1.00 97.69 186 GLN A C 1
ATOM 1487 O O . GLN A 1 186 ? -5.421 -4.964 22.808 1.00 97.69 186 GLN A O 1
ATOM 1492 N N . GLU A 1 187 ? -5.008 -4.997 25.018 1.00 98.00 187 GLU A N 1
ATOM 1493 C CA . GLU A 1 187 ? -3.570 -4.717 24.924 1.00 98.00 187 GLU A CA 1
ATOM 1494 C C . GLU A 1 187 ? -2.847 -5.769 24.079 1.00 98.00 187 GLU A C 1
ATOM 1496 O O . GLU A 1 187 ? -2.221 -5.433 23.070 1.00 98.00 187 GLU A O 1
ATOM 1501 N N . THR A 1 188 ? -3.034 -7.054 24.390 1.00 98.25 188 THR A N 1
ATOM 1502 C CA . THR A 1 188 ? -2.438 -8.159 23.614 1.00 98.25 188 THR A CA 1
ATOM 1503 C C . THR A 1 188 ? -2.876 -8.135 22.148 1.00 98.25 188 THR A C 1
ATOM 1505 O O . THR A 1 188 ? -2.063 -8.309 21.235 1.00 98.25 188 THR A O 1
ATOM 1508 N N . LYS A 1 189 ? -4.154 -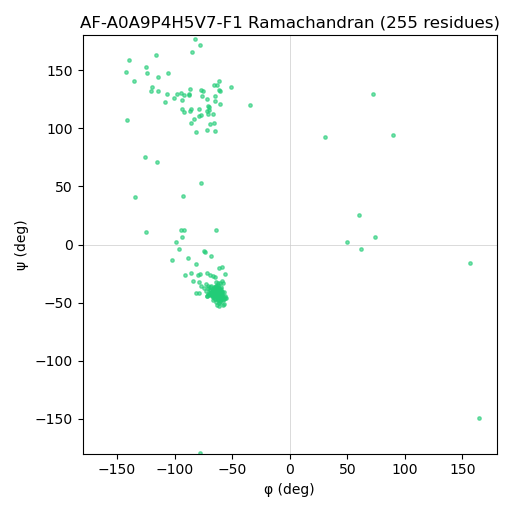7.837 21.876 1.00 98.19 189 LYS A N 1
ATOM 1509 C CA . LYS A 1 189 ? -4.647 -7.657 20.504 1.00 98.19 189 LYS A CA 1
ATOM 1510 C C . LYS A 1 189 ? -3.936 -6.499 19.802 1.00 98.19 189 LYS A C 1
ATOM 1512 O O . LYS A 1 189 ? -3.538 -6.655 18.645 1.00 98.19 189 LYS A O 1
ATOM 1517 N N . THR A 1 190 ? -3.763 -5.357 20.469 1.00 96.38 190 THR A N 1
ATOM 1518 C CA . THR A 1 190 ? -3.058 -4.207 19.884 1.00 96.38 190 THR A CA 1
ATOM 1519 C C . THR A 1 190 ? -1.592 -4.524 19.597 1.00 96.38 190 THR A C 1
ATOM 1521 O O . THR A 1 190 ? -1.127 -4.259 18.486 1.00 96.38 190 THR A O 1
ATOM 1524 N N . GLU A 1 191 ? -0.897 -5.206 20.503 1.00 98.06 191 GLU A N 1
ATOM 1525 C CA . GLU A 1 191 ? 0.493 -5.631 20.322 1.00 98.06 191 GLU A CA 1
ATOM 1526 C C . GLU A 1 191 ? 0.651 -6.584 19.122 1.00 98.06 191 GLU A C 1
ATOM 1528 O O . GLU A 1 191 ? 1.502 -6.380 18.247 1.00 98.06 191 GLU A O 1
ATOM 1533 N N . ILE A 1 192 ? -0.244 -7.568 18.985 1.00 98.00 192 ILE A N 1
ATOM 1534 C CA . ILE A 1 192 ? -0.272 -8.472 17.823 1.00 98.00 192 ILE A CA 1
ATOM 1535 C C . ILE A 1 192 ? -0.498 -7.690 16.520 1.00 98.00 192 ILE A C 1
ATOM 1537 O O . ILE A 1 192 ? 0.110 -7.990 15.489 1.00 98.00 192 ILE A O 1
ATOM 1541 N N . THR A 1 193 ? -1.371 -6.680 16.520 1.00 96.00 193 THR A N 1
ATOM 1542 C CA . THR A 1 193 ? -1.587 -5.867 15.313 1.00 96.00 193 THR A CA 1
ATOM 1543 C C . THR A 1 193 ? -0.379 -4.998 14.968 1.00 96.00 193 THR A C 1
ATOM 1545 O O . THR A 1 193 ? -0.016 -4.911 13.792 1.00 96.00 193 THR A O 1
ATOM 1548 N N . MET A 1 194 ? 0.297 -4.419 15.964 1.00 96.94 194 MET A N 1
ATOM 1549 C CA . MET A 1 194 ? 1.504 -3.616 15.759 1.00 96.94 194 MET A CA 1
ATOM 1550 C C . MET A 1 194 ? 2.665 -4.454 15.218 1.00 96.94 194 MET A C 1
ATOM 1552 O O . MET A 1 194 ? 3.325 -4.048 14.259 1.00 96.94 194 MET A O 1
ATOM 1556 N N . THR A 1 195 ? 2.883 -5.653 15.760 1.00 98.25 195 THR A N 1
ATOM 1557 C CA . THR A 1 195 ? 3.927 -6.571 15.272 1.00 98.25 195 THR A CA 1
ATOM 1558 C C . THR A 1 195 ? 3.664 -7.023 13.832 1.00 98.25 195 THR A C 1
ATOM 1560 O O . THR A 1 195 ? 4.580 -7.012 13.001 1.00 98.25 195 THR A O 1
ATOM 1563 N N . LYS A 1 196 ? 2.406 -7.337 13.481 1.00 97.81 196 LYS A N 1
ATOM 1564 C CA . LYS A 1 196 ? 2.003 -7.631 12.093 1.00 97.81 196 LYS A CA 1
ATOM 1565 C C . LYS A 1 196 ? 2.258 -6.446 11.160 1.00 97.81 196 LYS A C 1
ATOM 1567 O O . LYS A 1 196 ? 2.830 -6.636 10.086 1.00 97.81 196 LYS A O 1
ATOM 1572 N N . LEU A 1 197 ? 1.896 -5.233 11.578 1.00 97.31 197 LEU A N 1
ATOM 1573 C CA . LEU A 1 197 ? 2.123 -4.014 10.801 1.00 97.31 197 LEU A CA 1
ATOM 1574 C C . LEU A 1 197 ? 3.620 -3.757 10.567 1.00 97.31 197 LEU A C 1
ATOM 1576 O O . LEU A 1 197 ? 4.024 -3.436 9.449 1.00 97.31 197 LEU A O 1
ATOM 1580 N N . ALA A 1 198 ? 4.455 -3.943 11.591 1.00 98.12 198 ALA A N 1
ATOM 1581 C CA . ALA A 1 198 ? 5.903 -3.791 11.479 1.00 98.12 198 ALA A CA 1
ATOM 1582 C C . ALA A 1 198 ? 6.514 -4.803 10.495 1.00 98.12 198 ALA A C 1
ATOM 1584 O O . ALA A 1 198 ? 7.344 -4.430 9.661 1.00 98.12 198 ALA A O 1
ATOM 1585 N N . LYS A 1 199 ? 6.073 -6.069 10.538 1.00 98.12 199 LYS A N 1
ATOM 1586 C CA . LYS A 1 199 ? 6.499 -7.108 9.586 1.00 98.12 199 LYS A CA 1
ATOM 1587 C C . LYS A 1 199 ? 6.122 -6.741 8.151 1.00 98.12 199 LYS A C 1
ATOM 1589 O O . LYS A 1 199 ? 6.949 -6.868 7.251 1.00 98.12 199 LYS A O 1
ATOM 1594 N N . GLU A 1 200 ? 4.904 -6.255 7.942 1.00 97.62 200 GLU A N 1
ATOM 1595 C CA . GLU A 1 200 ? 4.428 -5.852 6.619 1.00 97.62 200 GLU A CA 1
ATOM 1596 C C . GLU A 1 200 ? 5.184 -4.630 6.081 1.00 97.62 200 GLU A C 1
ATOM 1598 O O . GLU A 1 200 ? 5.576 -4.601 4.915 1.00 97.62 200 GLU A O 1
ATOM 1603 N N . LYS A 1 201 ? 5.488 -3.649 6.940 1.00 97.19 201 LYS A N 1
ATOM 1604 C CA . LYS A 1 201 ? 6.313 -2.490 6.572 1.00 97.19 201 LYS A CA 1
ATOM 1605 C C . LYS A 1 201 ? 7.713 -2.908 6.109 1.00 97.19 201 LYS A C 1
ATOM 1607 O O . LYS A 1 201 ? 8.199 -2.374 5.117 1.00 97.19 201 LYS A O 1
ATOM 1612 N N . ARG A 1 202 ? 8.338 -3.885 6.778 1.00 98.06 202 ARG A N 1
ATOM 1613 C CA . ARG A 1 202 ? 9.646 -4.435 6.369 1.00 98.06 202 ARG A CA 1
ATOM 1614 C C . ARG A 1 202 ? 9.580 -5.130 5.011 1.00 98.06 202 ARG A C 1
ATOM 1616 O O . ARG A 1 202 ? 10.444 -4.895 4.176 1.00 98.06 202 ARG A O 1
ATOM 1623 N N . LYS A 1 203 ? 8.539 -5.936 4.768 1.00 97.88 203 LYS A N 1
ATOM 1624 C CA . LYS A 1 203 ? 8.328 -6.583 3.462 1.00 97.88 203 LYS A CA 1
ATOM 1625 C C . LYS A 1 203 ? 8.178 -5.562 2.337 1.00 97.88 203 LYS A C 1
ATOM 1627 O O . LYS A 1 203 ? 8.791 -5.725 1.292 1.00 97.88 203 LYS A O 1
ATOM 1632 N N . ARG A 1 204 ? 7.398 -4.499 2.560 1.00 95.88 204 ARG A N 1
ATOM 1633 C CA . ARG A 1 204 ? 7.237 -3.418 1.576 1.00 95.88 204 ARG A CA 1
ATOM 1634 C C . ARG A 1 204 ? 8.556 -2.715 1.271 1.00 95.88 204 ARG A C 1
ATOM 1636 O O . ARG A 1 204 ? 8.822 -2.476 0.103 1.00 95.88 204 ARG A O 1
ATOM 1643 N N . GLY A 1 205 ? 9.374 -2.453 2.292 1.00 97.44 205 GLY A N 1
ATOM 1644 C CA . GLY A 1 205 ? 10.717 -1.896 2.103 1.00 97.44 205 GLY A CA 1
ATOM 1645 C C . GLY A 1 205 ? 11.593 -2.782 1.215 1.00 97.44 205 GLY A C 1
ATOM 1646 O O . GLY A 1 205 ? 12.135 -2.301 0.232 1.00 97.44 205 GLY A O 1
ATOM 1647 N N . ALA A 1 206 ? 11.630 -4.093 1.479 1.00 97.44 206 ALA A N 1
ATOM 1648 C CA . ALA A 1 206 ? 12.403 -5.030 0.659 1.00 97.44 206 ALA A CA 1
ATOM 1649 C C . ALA A 1 206 ? 11.945 -5.059 -0.813 1.00 97.44 206 ALA A C 1
ATOM 1651 O O . ALA A 1 206 ? 12.772 -5.043 -1.720 1.00 97.44 206 ALA A O 1
ATOM 1652 N N . VAL A 1 207 ? 10.630 -5.046 -1.061 1.00 97.12 207 VAL A N 1
ATOM 1653 C CA . VAL A 1 207 ? 10.079 -4.988 -2.428 1.00 97.12 207 VAL A CA 1
ATOM 1654 C C . VAL A 1 207 ? 10.417 -3.660 -3.117 1.00 97.12 207 VAL A C 1
ATOM 1656 O O . VAL A 1 207 ? 10.689 -3.641 -4.316 1.00 97.12 207 VAL A O 1
ATOM 1659 N N . GLU A 1 208 ? 10.414 -2.545 -2.383 1.00 97.06 208 GLU A N 1
ATOM 1660 C CA . GLU A 1 208 ? 10.794 -1.233 -2.915 1.00 97.06 208 GLU A CA 1
ATOM 1661 C C . GLU A 1 208 ? 12.281 -1.188 -3.302 1.00 97.06 208 GLU A C 1
ATOM 1663 O O . GLU A 1 208 ? 12.610 -0.720 -4.396 1.00 97.06 208 GLU A O 1
ATOM 1668 N N . ASP A 1 209 ? 13.158 -1.753 -2.472 1.00 97.88 209 ASP A N 1
ATOM 1669 C CA . ASP A 1 209 ? 14.592 -1.870 -2.754 1.00 97.88 209 ASP A CA 1
ATOM 1670 C C . ASP A 1 209 ? 14.857 -2.751 -3.990 1.00 97.88 209 ASP A C 1
ATOM 1672 O O . ASP A 1 209 ? 15.634 -2.384 -4.880 1.00 97.88 209 ASP A O 1
ATOM 1676 N N . GLU A 1 210 ? 14.164 -3.890 -4.110 1.00 97.88 210 GLU A N 1
ATOM 1677 C CA . GLU A 1 210 ? 14.233 -4.749 -5.298 1.00 97.88 210 GLU A CA 1
ATOM 1678 C C . GLU A 1 210 ? 13.757 -4.015 -6.556 1.00 97.88 210 GLU A C 1
ATOM 1680 O O . GLU A 1 210 ? 14.427 -4.057 -7.593 1.00 97.88 210 GLU A O 1
ATOM 1685 N N . ALA A 1 211 ? 12.635 -3.295 -6.478 1.00 97.25 211 ALA A N 1
ATOM 1686 C CA . ALA A 1 211 ? 12.111 -2.514 -7.593 1.00 97.25 211 ALA A CA 1
ATOM 1687 C C . ALA A 1 211 ? 13.096 -1.418 -8.038 1.00 97.25 211 ALA A C 1
ATOM 1689 O O . ALA A 1 211 ? 13.307 -1.220 -9.240 1.00 97.25 211 ALA A O 1
ATOM 1690 N N . GLN A 1 212 ? 13.751 -0.736 -7.093 1.00 97.75 212 GLN A N 1
ATOM 1691 C CA . GLN A 1 212 ? 14.808 0.228 -7.404 1.00 97.75 212 GLN A CA 1
ATOM 1692 C C . GLN A 1 212 ? 16.014 -0.442 -8.073 1.00 97.75 212 GLN A C 1
ATOM 1694 O O . GLN A 1 212 ? 16.527 0.084 -9.066 1.00 97.75 212 GLN A O 1
ATOM 1699 N N . SER A 1 213 ? 16.428 -1.621 -7.599 1.00 98.31 213 SER A N 1
ATOM 1700 C CA . SER A 1 213 ? 17.504 -2.403 -8.220 1.00 98.31 213 SER A CA 1
ATOM 1701 C C . SER A 1 213 ? 17.174 -2.771 -9.670 1.00 98.31 213 SER A C 1
ATOM 1703 O O . SER A 1 213 ? 17.989 -2.560 -10.573 1.00 98.31 213 SER A O 1
ATOM 1705 N N . TRP A 1 214 ? 15.958 -3.258 -9.932 1.00 97.62 214 TRP A N 1
ATOM 1706 C CA . TRP A 1 214 ? 15.501 -3.577 -11.287 1.00 97.62 214 TRP A CA 1
ATOM 1707 C C . TRP A 1 214 ? 15.462 -2.352 -12.193 1.00 97.62 214 TRP A C 1
ATOM 1709 O O . TRP A 1 214 ? 15.917 -2.421 -13.336 1.00 97.62 214 TRP A O 1
ATOM 1719 N N . LYS A 1 215 ? 15.005 -1.209 -11.675 1.00 98.00 215 LYS A N 1
ATOM 1720 C CA . LYS A 1 215 ? 15.017 0.056 -12.413 1.00 98.00 215 LYS A CA 1
ATOM 1721 C C . LYS A 1 215 ? 16.437 0.458 -12.819 1.00 98.00 215 LYS A C 1
ATOM 1723 O O . LYS A 1 215 ? 16.663 0.804 -13.975 1.00 98.00 215 LYS A O 1
ATOM 1728 N N . GLN A 1 216 ? 17.405 0.362 -11.906 1.00 98.19 216 GLN A N 1
ATOM 1729 C CA . GLN A 1 216 ? 18.810 0.655 -12.208 1.00 98.19 216 GLN A CA 1
ATOM 1730 C C . GLN A 1 216 ? 19.389 -0.307 -13.254 1.00 98.19 216 GLN A C 1
ATOM 1732 O O . GLN A 1 216 ? 20.057 0.135 -14.190 1.00 98.19 216 GLN A O 1
ATOM 1737 N N . LYS A 1 217 ? 19.098 -1.611 -13.145 1.00 98.06 217 LYS A N 1
ATOM 1738 C CA . LYS A 1 217 ? 19.519 -2.615 -14.138 1.00 98.06 217 LYS A CA 1
ATOM 1739 C C . LYS A 1 217 ? 18.937 -2.328 -15.523 1.00 98.06 217 LYS A C 1
ATOM 1741 O O . LYS A 1 217 ? 19.672 -2.406 -16.504 1.00 98.06 217 LYS A O 1
ATOM 1746 N N . SER A 1 218 ? 17.660 -1.950 -15.594 1.00 97.56 218 SER A N 1
ATOM 1747 C CA . SER A 1 218 ? 16.991 -1.576 -16.845 1.00 97.56 218 SER A CA 1
ATOM 1748 C C . SER A 1 218 ? 17.670 -0.377 -17.507 1.00 97.56 218 SER A C 1
ATOM 1750 O O . SER A 1 218 ? 18.026 -0.451 -18.680 1.00 97.56 218 SER A O 1
ATOM 1752 N N . VAL A 1 219 ? 17.934 0.693 -16.748 1.00 98.25 219 VAL A N 1
ATOM 1753 C CA . VAL A 1 219 ? 18.647 1.880 -17.258 1.00 98.25 219 VAL A CA 1
ATOM 1754 C C . VAL A 1 219 ? 20.047 1.509 -17.753 1.00 98.25 219 VAL A C 1
ATOM 1756 O O . VAL A 1 219 ? 20.471 1.931 -18.828 1.00 98.25 219 VAL A O 1
ATOM 1759 N N . ALA A 1 220 ? 20.776 0.673 -17.009 1.00 98.31 220 ALA A N 1
ATOM 1760 C CA . ALA A 1 220 ? 22.100 0.219 -17.424 1.00 98.31 220 ALA A CA 1
ATOM 1761 C C . ALA A 1 220 ? 22.054 -0.621 -18.716 1.00 98.31 220 ALA A C 1
ATOM 1763 O O . ALA A 1 220 ? 22.963 -0.538 -19.545 1.00 98.31 220 ALA A O 1
ATOM 1764 N N . GLN A 1 221 ? 21.012 -1.432 -18.901 1.00 98.31 221 GLN A N 1
ATOM 1765 C CA . GLN A 1 221 ? 20.798 -2.213 -20.118 1.00 98.31 221 GLN A CA 1
ATOM 1766 C C . GLN A 1 221 ? 20.459 -1.319 -21.317 1.00 98.31 221 GLN A C 1
ATOM 1768 O O . GLN A 1 221 ? 21.028 -1.515 -22.391 1.00 98.31 221 GLN A O 1
ATOM 1773 N N . GLU A 1 222 ? 19.604 -0.318 -21.128 1.00 97.94 222 GLU A N 1
ATOM 1774 C CA . GLU A 1 222 ? 19.251 0.667 -22.154 1.00 97.94 222 GLU A CA 1
ATOM 1775 C C . GLU A 1 222 ? 20.492 1.425 -22.646 1.00 97.94 222 GLU A C 1
ATOM 1777 O O . GLU A 1 222 ? 20.790 1.434 -23.839 1.00 97.94 222 GLU A O 1
ATOM 1782 N N . GLN A 1 223 ? 21.332 1.903 -21.724 1.00 98.62 223 GLN A N 1
ATOM 1783 C CA . GLN A 1 223 ? 22.609 2.537 -22.068 1.00 98.62 223 GLN A CA 1
ATOM 1784 C C . GLN A 1 223 ? 23.557 1.603 -22.838 1.00 98.62 223 GLN A C 1
ATOM 1786 O O . GLN A 1 223 ? 24.299 2.037 -23.724 1.00 98.62 223 GLN A O 1
ATOM 1791 N N . ARG A 1 224 ? 23.582 0.302 -22.510 1.00 98.56 224 ARG A N 1
ATOM 1792 C CA . ARG A 1 224 ? 24.371 -0.683 -23.274 1.00 98.56 224 ARG A CA 1
ATOM 1793 C C . ARG A 1 224 ? 23.838 -0.819 -24.697 1.00 98.56 224 ARG A C 1
ATOM 1795 O O . ARG A 1 224 ? 24.643 -0.856 -25.628 1.00 98.56 224 ARG A O 1
ATOM 1802 N N . TYR A 1 225 ? 22.519 -0.872 -24.861 1.00 98.38 225 TYR A N 1
ATOM 1803 C CA . TYR A 1 225 ? 21.875 -0.946 -26.167 1.00 98.38 225 TYR A CA 1
ATOM 1804 C C . TYR A 1 225 ? 22.185 0.292 -27.017 1.00 98.38 225 TYR A C 1
ATOM 1806 O O . TYR A 1 225 ? 22.657 0.151 -28.144 1.00 98.38 225 TYR A O 1
ATOM 1814 N N . GLU A 1 226 ? 22.062 1.496 -26.457 1.00 98.38 226 GLU A N 1
ATOM 1815 C CA . GLU A 1 226 ? 22.418 2.744 -27.145 1.00 98.38 226 GLU A CA 1
ATOM 1816 C C . GLU A 1 226 ? 23.870 2.744 -27.641 1.00 98.38 226 GLU A C 1
ATOM 1818 O O . GLU A 1 226 ? 24.145 3.089 -28.793 1.00 98.38 226 GLU A O 1
ATOM 1823 N N . ARG A 1 227 ? 24.821 2.288 -26.814 1.00 98.62 227 ARG A N 1
ATOM 1824 C CA . ARG A 1 227 ? 26.232 2.168 -27.223 1.00 98.62 227 ARG A CA 1
ATOM 1825 C C . ARG A 1 227 ? 26.415 1.197 -28.388 1.00 98.62 227 ARG A C 1
ATOM 1827 O O . ARG A 1 227 ? 27.260 1.434 -29.251 1.00 98.62 227 ARG A O 1
ATOM 1834 N N . ILE A 1 228 ? 25.665 0.095 -28.412 1.00 98.50 228 ILE A N 1
ATOM 1835 C CA . ILE A 1 228 ? 25.694 -0.869 -29.518 1.00 98.50 228 ILE A CA 1
ATOM 1836 C C . ILE A 1 228 ? 25.139 -0.219 -30.790 1.00 98.50 228 ILE A C 1
ATOM 1838 O O . ILE A 1 228 ? 25.804 -0.266 -31.825 1.00 98.50 228 ILE A O 1
ATOM 1842 N N . VAL A 1 229 ? 23.992 0.460 -30.706 1.00 98.38 229 VAL A N 1
ATOM 1843 C CA . VAL A 1 229 ? 23.387 1.197 -31.829 1.00 98.38 229 VAL A CA 1
ATOM 1844 C C . VAL A 1 229 ? 24.368 2.224 -32.405 1.00 98.38 229 VAL A C 1
ATOM 1846 O O . VAL A 1 229 ? 24.602 2.249 -33.613 1.00 98.38 229 VAL A O 1
ATOM 1849 N N . GLN A 1 230 ? 25.036 3.005 -31.552 1.00 98.50 230 GLN A N 1
ATOM 1850 C CA . GLN A 1 230 ? 26.058 3.967 -31.978 1.00 98.50 230 GLN A CA 1
ATOM 1851 C C . GLN A 1 230 ? 27.258 3.299 -32.669 1.00 98.50 230 GLN A C 1
ATOM 1853 O O . GLN A 1 230 ? 27.786 3.830 -33.650 1.00 98.50 230 GLN A O 1
ATOM 1858 N N . LYS A 1 231 ? 27.713 2.134 -32.185 1.00 98.62 231 LYS A N 1
ATOM 1859 C CA . LYS A 1 231 ? 28.788 1.367 -32.841 1.00 98.62 231 LYS A CA 1
ATOM 1860 C C . LYS A 1 231 ? 28.367 0.892 -34.230 1.00 98.62 231 LYS A C 1
ATOM 1862 O O . LYS A 1 231 ? 29.159 1.015 -35.164 1.00 98.62 231 LYS A O 1
ATOM 1867 N N . TYR A 1 232 ? 27.140 0.394 -34.374 1.00 98.62 232 TYR A N 1
ATOM 1868 C CA . TYR A 1 232 ? 26.602 -0.028 -35.667 1.00 98.62 232 TYR A CA 1
ATOM 1869 C C . TYR A 1 232 ? 26.465 1.137 -36.646 1.00 98.62 232 TYR A C 1
ATOM 1871 O O . TYR A 1 232 ? 26.854 0.984 -37.802 1.00 98.62 232 TYR A O 1
ATOM 1879 N N . ALA A 1 233 ? 26.004 2.304 -36.190 1.00 98.50 233 ALA A N 1
ATOM 1880 C CA . ALA A 1 233 ? 25.952 3.510 -37.016 1.00 98.50 233 ALA A CA 1
ATOM 1881 C C . ALA A 1 233 ? 27.344 3.866 -37.571 1.00 98.50 233 ALA A C 1
ATOM 1883 O O . ALA A 1 233 ? 27.537 3.914 -38.784 1.00 98.50 233 ALA A O 1
ATOM 1884 N N . LYS A 1 234 ? 28.362 3.946 -36.701 1.00 98.56 234 LYS A N 1
ATOM 1885 C CA . LYS A 1 234 ? 29.752 4.211 -37.118 1.00 98.56 234 LYS A CA 1
ATOM 1886 C C . LYS A 1 234 ? 30.298 3.158 -38.085 1.00 98.56 234 LYS A C 1
ATOM 1888 O O . LYS A 1 234 ? 31.071 3.481 -38.987 1.00 98.56 234 LYS A O 1
ATOM 1893 N N . LEU A 1 235 ? 29.959 1.884 -37.882 1.00 98.62 235 LEU A N 1
ATOM 1894 C CA . LEU A 1 235 ? 30.388 0.803 -38.770 1.00 98.62 235 LEU A CA 1
ATOM 1895 C C . LEU A 1 235 ? 29.732 0.922 -40.152 1.00 98.62 235 LEU A C 1
ATOM 1897 O O . LEU A 1 235 ? 30.414 0.754 -41.165 1.00 98.62 235 LEU A O 1
ATOM 1901 N N . LYS A 1 236 ? 28.439 1.261 -40.192 1.00 98.50 236 LYS A N 1
ATOM 1902 C CA . LYS A 1 236 ? 27.682 1.515 -41.421 1.00 98.50 236 LYS A CA 1
ATOM 1903 C C . LYS A 1 236 ? 28.288 2.674 -42.215 1.00 98.50 236 LYS A C 1
ATOM 1905 O O . LYS A 1 236 ? 28.533 2.513 -43.409 1.00 98.50 236 LYS A O 1
ATOM 1910 N N . ASP A 1 237 ? 28.634 3.774 -41.551 1.00 98.44 237 ASP A N 1
ATOM 1911 C CA . ASP A 1 237 ? 29.268 4.940 -42.186 1.00 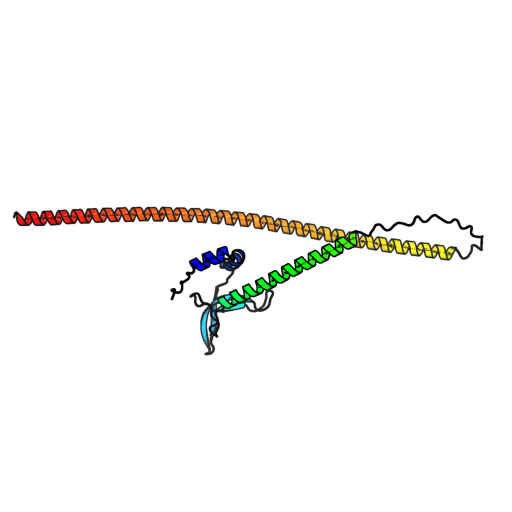98.44 237 ASP A CA 1
ATOM 1912 C C . ASP A 1 237 ? 30.648 4.601 -42.766 1.00 98.44 237 ASP A C 1
ATOM 1914 O O . ASP A 1 237 ? 30.983 4.984 -43.892 1.00 98.44 237 ASP A O 1
ATOM 1918 N N . LYS A 1 238 ? 31.453 3.814 -42.036 1.00 98.56 238 LYS A N 1
ATOM 1919 C CA . LYS A 1 238 ? 32.742 3.307 -42.536 1.00 98.56 238 LYS A CA 1
ATOM 1920 C C . LYS A 1 238 ? 32.568 2.421 -43.767 1.00 98.56 238 LYS A C 1
ATOM 1922 O O . LYS A 1 238 ? 33.362 2.527 -44.702 1.00 98.56 238 LYS A O 1
ATOM 1927 N N . TYR A 1 239 ? 31.563 1.545 -43.773 1.00 98.56 239 TYR A N 1
ATOM 1928 C CA . TYR A 1 239 ? 31.277 0.681 -44.916 1.00 98.56 239 TYR A CA 1
ATOM 1929 C C . TYR A 1 239 ? 30.834 1.495 -46.135 1.00 98.56 239 TYR A C 1
ATOM 1931 O O . TYR A 1 239 ? 31.381 1.297 -47.219 1.00 98.56 239 TYR A O 1
ATOM 1939 N N . ALA A 1 240 ? 29.924 2.456 -45.950 1.00 98.44 240 ALA A N 1
ATOM 1940 C CA . ALA A 1 240 ? 29.494 3.372 -47.004 1.00 98.44 240 ALA A CA 1
ATOM 1941 C C . ALA A 1 240 ? 30.685 4.145 -47.595 1.00 98.44 240 ALA A C 1
ATOM 1943 O O . ALA A 1 240 ? 30.879 4.145 -48.807 1.00 98.44 240 ALA A O 1
ATOM 1944 N N . SER A 1 241 ? 31.553 4.689 -46.737 1.00 98.19 241 SER A N 1
ATOM 1945 C CA . SER A 1 241 ? 32.760 5.412 -47.158 1.00 98.19 241 SER A CA 1
ATOM 1946 C C . SER A 1 241 ? 33.736 4.530 -47.948 1.00 98.19 241 SER A C 1
ATOM 1948 O O . SER A 1 241 ? 34.322 4.968 -48.935 1.00 98.19 241 SER A O 1
ATOM 1950 N N . ARG A 1 242 ? 33.938 3.271 -47.529 1.00 98.50 242 ARG A N 1
ATOM 1951 C CA . ARG A 1 242 ? 34.795 2.316 -48.256 1.00 98.50 242 ARG A CA 1
ATOM 1952 C C . ARG A 1 242 ? 34.189 1.920 -49.600 1.00 98.50 242 ARG A C 1
ATOM 1954 O O . ARG A 1 242 ? 34.918 1.860 -50.585 1.00 98.50 242 ARG A O 1
ATOM 1961 N N . LYS A 1 243 ? 32.878 1.669 -49.641 1.00 98.38 243 LYS A N 1
ATOM 1962 C CA . LYS A 1 243 ? 32.143 1.353 -50.872 1.00 98.38 243 LYS A CA 1
ATOM 1963 C C . LYS A 1 243 ? 32.274 2.487 -51.889 1.00 98.38 243 LYS A C 1
ATOM 1965 O O . LYS A 1 243 ? 32.564 2.218 -53.050 1.00 98.38 243 LYS A O 1
ATOM 1970 N N . GLU A 1 244 ? 32.141 3.728 -51.430 1.00 98.56 244 GLU A N 1
ATOM 1971 C CA . GLU A 1 244 ? 32.295 4.918 -52.264 1.00 98.56 244 GLU A CA 1
ATOM 1972 C C . GLU A 1 244 ? 33.709 5.044 -52.842 1.00 98.56 244 GLU A C 1
ATOM 1974 O O . GLU A 1 244 ? 33.874 5.175 -54.050 1.00 98.56 244 GLU A O 1
ATOM 1979 N N . LYS A 1 245 ? 34.748 4.882 -52.013 1.00 98.50 245 LYS A N 1
ATOM 1980 C CA . LYS A 1 245 ? 36.142 4.881 -52.495 1.00 98.50 245 LYS A CA 1
ATOM 1981 C C . LYS A 1 245 ? 36.394 3.820 -53.566 1.00 98.50 245 LYS A C 1
ATOM 1983 O O . LYS A 1 245 ? 37.091 4.086 -54.538 1.00 98.50 245 LYS A O 1
ATOM 1988 N N . VAL A 1 246 ? 35.839 2.618 -53.397 1.00 98.44 246 VAL A N 1
ATOM 1989 C CA . VAL A 1 246 ? 35.957 1.544 -54.397 1.00 98.44 246 VAL A CA 1
ATOM 1990 C C . VAL A 1 246 ? 35.252 1.913 -55.702 1.00 98.44 246 VAL A C 1
ATOM 1992 O O . VAL A 1 246 ? 35.776 1.586 -56.764 1.00 98.44 246 VAL A O 1
ATOM 1995 N N . ARG A 1 247 ? 34.098 2.589 -55.643 1.00 98.31 247 ARG A N 1
ATOM 1996 C CA . ARG A 1 247 ? 33.396 3.089 -56.832 1.00 98.31 247 ARG A CA 1
ATOM 1997 C C . ARG A 1 247 ? 34.256 4.099 -57.595 1.00 98.31 247 ARG A C 1
ATOM 1999 O O . ARG A 1 247 ? 34.553 3.853 -58.757 1.00 98.31 247 ARG A O 1
ATOM 2006 N N . VAL A 1 248 ? 34.748 5.131 -56.911 1.00 98.25 248 VAL A N 1
ATOM 2007 C CA . VAL A 1 248 ? 35.609 6.167 -57.510 1.00 98.25 248 VAL A CA 1
ATOM 2008 C C . VAL A 1 248 ? 36.879 5.562 -58.121 1.00 98.25 248 VAL A C 1
ATOM 2010 O O . VAL A 1 248 ? 37.237 5.880 -59.248 1.00 98.25 248 VAL A O 1
ATOM 2013 N N . MET A 1 249 ? 37.547 4.626 -57.432 1.00 97.94 249 MET A N 1
ATOM 2014 C CA . MET A 1 249 ? 38.737 3.959 -57.987 1.00 97.94 249 MET A CA 1
ATOM 2015 C C . MET A 1 249 ? 38.438 3.151 -59.258 1.00 97.94 249 MET A C 1
ATOM 2017 O O . MET A 1 249 ? 39.305 3.039 -60.123 1.00 97.94 249 MET A O 1
ATOM 2021 N N . LYS A 1 250 ? 37.241 2.560 -59.374 1.00 97.88 250 LYS A N 1
ATOM 2022 C CA . LYS A 1 250 ? 36.829 1.848 -60.591 1.00 97.88 250 LYS A CA 1
ATOM 2023 C C . LYS A 1 250 ? 36.590 2.812 -61.750 1.00 97.88 250 LYS A C 1
ATOM 2025 O O . LYS A 1 250 ? 37.053 2.512 -62.843 1.00 97.88 250 LYS A O 1
ATOM 2030 N N . GLU A 1 251 ? 35.922 3.935 -61.495 1.00 97.50 251 GLU A N 1
ATOM 2031 C CA . GLU A 1 251 ? 35.658 4.986 -62.490 1.00 97.50 251 GLU A CA 1
ATOM 2032 C C . GLU A 1 251 ? 36.972 5.569 -63.037 1.00 97.50 251 GLU A C 1
ATOM 2034 O O . GLU A 1 251 ? 37.206 5.537 -64.243 1.00 97.50 251 GLU A O 1
ATOM 2039 N N . VAL A 1 252 ? 37.906 5.941 -62.155 1.00 97.94 252 VAL A N 1
ATOM 2040 C CA . VAL A 1 252 ? 39.239 6.430 -62.559 1.00 97.94 252 VAL A CA 1
ATOM 2041 C C . VAL A 1 252 ? 40.004 5.385 -63.379 1.00 97.94 252 VAL A C 1
ATOM 2043 O O . VAL A 1 252 ? 40.656 5.711 -64.366 1.00 97.94 252 VAL A O 1
ATOM 2046 N N . LYS A 1 253 ? 39.926 4.100 -63.007 1.00 97.81 253 LYS A N 1
ATOM 2047 C CA . LYS A 1 253 ? 40.597 3.030 -63.761 1.00 97.81 253 LYS A CA 1
ATOM 2048 C C . LYS A 1 253 ? 40.006 2.847 -65.164 1.00 97.81 253 LYS A C 1
ATOM 2050 O O . LYS A 1 253 ? 40.762 2.546 -66.085 1.00 97.81 253 LYS A O 1
ATOM 2055 N N . SER A 1 254 ? 38.689 3.008 -65.323 1.00 96.69 254 SER A N 1
ATOM 2056 C CA . SER A 1 254 ? 38.034 2.924 -66.634 1.00 96.69 254 SER A CA 1
ATOM 2057 C C . SER A 1 254 ? 38.328 4.111 -67.546 1.00 96.69 254 SER A C 1
ATOM 2059 O O . SER A 1 254 ? 38.254 3.942 -68.751 1.00 96.69 254 SER A O 1
ATOM 2061 N N . GLU A 1 255 ? 38.679 5.279 -67.005 1.00 97.00 255 GLU A N 1
ATOM 2062 C CA . GLU A 1 255 ? 39.070 6.447 -67.813 1.00 97.00 255 GLU A CA 1
ATOM 2063 C C . GLU A 1 255 ? 40.507 6.352 -68.349 1.00 97.00 255 GLU A C 1
ATOM 2065 O O . GLU A 1 255 ? 40.833 6.968 -69.358 1.00 97.00 255 GLU A O 1
ATOM 2070 N N . ILE A 1 256 ? 41.375 5.596 -67.669 1.00 96.88 256 ILE A N 1
ATOM 2071 C CA . ILE A 1 256 ? 42.788 5.426 -68.048 1.00 96.88 256 ILE A CA 1
ATOM 2072 C C . ILE A 1 256 ? 42.983 4.295 -69.076 1.00 96.88 256 ILE A C 1
ATOM 2074 O O . ILE A 1 256 ? 43.998 4.283 -69.772 1.00 96.88 256 ILE A O 1
ATOM 2078 N N . SER A 1 257 ? 42.062 3.326 -69.129 1.00 89.31 257 SER A N 1
ATOM 2079 C CA . SER A 1 257 ? 42.154 2.142 -70.006 1.00 89.31 257 SER A CA 1
ATOM 2080 C C . SER A 1 257 ? 41.539 2.411 -71.373 1.00 89.31 257 SER A C 1
ATOM 2082 O O . SER A 1 257 ? 42.144 1.960 -72.368 1.00 89.31 257 SER A O 1
#

Radius of gyration: 42.9 Å; Cα contacts (8 Å, |Δi|>4): 92; chains: 1; bounding box: 83×47×154 Å

pLDDT: mean 77.99, std 19.9, range [35.72, 98.62]

Solvent-accessible surface area (backbone atoms only — not comparable to full-atom values): 15212 Å² total; per-residue (Å²): 134,85,78,82,81,83,80,51,75,64,57,49,51,58,50,42,52,72,77,35,51,72,60,44,60,63,61,69,46,55,87,76,53,53,73,46,78,44,77,47,68,52,98,85,72,47,82,44,76,45,53,25,38,50,77,48,51,47,65,94,75,90,80,46,63,74,38,71,42,66,46,78,91,63,99,63,40,49,48,99,84,68,48,52,48,59,60,50,48,53,51,50,52,56,52,49,52,56,50,49,54,52,49,53,51,50,50,52,54,50,51,51,53,52,51,54,52,50,62,62,62,72,71,68,86,81,72,81,79,78,85,78,76,85,79,88,76,88,76,83,92,70,83,85,79,70,60,62,64,58,51,55,51,49,54,49,53,52,52,51,50,53,48,52,53,51,52,50,52,53,52,52,52,52,50,52,53,50,52,50,54,52,50,54,55,48,51,55,51,50,53,55,52,51,53,52,51,53,53,51,53,52,52,50,50,54,53,51,53,50,52,51,51,52,51,52,53,50,52,55,48,51,55,52,49,53,54,49,54,54,51,50,52,56,50,51,53,52,49,53,54,52,54,49,53,53,50,54,55,50,54,57,53,63,76,76,107

Organism: NCBI:txid210430

Sequence (257 aa):
MAAAKQYSLDDFTKHARKLYSAQFKIITNASTYEFAAISYMNGDHEGRQADMLRIGHYWQRNGGPPVWGYTNGHDRIHNASGTDMLANLKFTCLKLERNQKTEDMARHAQLEKSRAIEAQCSGQAEHNVPDMVPHVAEVHSEPLQKNNESQENLLRYEADIDSDLTQQRQVHHKELANLQAKFTAQETKTEITMTKLAKEKRKRGAVEDEAQSWKQKSVAQEQRYERIVQKYAKLKDKYASRKEKVRVMKEVKSEIS

Foldseek 3Di:
DDDDDDDDPVNVVVVCCVPPVPVVVVVVVVVVWDWDFDWDADPVRDIDTATWTFPAAPDDDPDHDTDTFGDPVPDFGADPVRDGVVVVVVVVVVVVVVVVVVVVVVVVVVVVVVVVVVVVVVPPPPDDDPPDDDDDDDDDDDDDDPPPVVVVVVVVVVVVVVVVVVVVVVVVVVVVVVVVVVVVVVVVVVVVVVVVVVVVVVVVVVVVVVVVVVVVVVVVVVVVVVVVVVVVVVVVVVVVVVVVVVVVVVVVVVVVD

Secondary structure (DSSP, 8-state):
-PPPPPPPHHHHHHHHHHH-HHHHHHHS-GGGS-EEEEEEE-TTS-EEEEEEEEEEESSSSS-SPEEEEE--SSS--B-TT--BHHHHHHHHHHHHHHHHHHHHHHHHHHHHHHHHHHHHHTT--------------------TTSHHHHHHHHHHHHHHHHHHHHHHHHHHHHHHHHHHHHHHHHHHHHHHHHHHHHHHHHHHHHHHHHHHHHHHHHHHHHHHHHHHHHHHHHHHHHHHHHHHHHHHHHHHHHHH-

Mean predicted aligned error: 17.96 Å